Protein 3PIL (pdb70)

CATH classification: 3.30.1060.10

InterPro domains:
  IPR002569 Peptide methionine sulphoxide reductase MsrA domain [MF_01401] (16-181)
  IPR002569 Peptide methionine sulphoxide reductase MsrA domain [PF01625] (19-175)
  IPR002569 Peptide methionine sulphoxide reductase MsrA domain [TIGR00401] (17-174)
  IPR036509 Peptide methionine sulphoxide reductase MsrA superfamily [G3DSA:3.30.1060.10] (1-184)
  IPR036509 Peptide methionine sulphoxide reductase MsrA superfamily [SSF55068] (10-177)
  IPR050162 Methionine Sulfoxide Reductase A [PTHR42799] (13-176)

GO terms:
  GO:0008113 peptide-methionine (S)-S-oxide reductase activity (F, IDA)
  GO:0005737 cytoplasm (C, IDA)
  GO:0034599 cellular response to oxidative stress (P, IGI)
  GO:0008113 peptide-methionine (S)-S-oxide reductase activity (F, IMP)
  GO:0034599 cellular response to oxidative stress (P, IMP)
  GO:0005634 nucleus (C, HDA)
  GO:0005737 cytoplasm (C, HDA)

Solvent-accessible surface area: 16518 Å² total; per-residue (Å²): 136,76,30,65,75,9,170,90,17,143,65,73,98,90,145,14,78,8,0,0,0,0,0,0,10,2,18,3,0,3,45,12,0,43,128,91,18,71,128,80,14,52,24,0,41,0,0,0,0,10,15,59,87,103,67,39,66,45,133,87,42,2,30,19,43,99,2,0,41,38,76,1,62,1,0,3,0,0,0,0,0,2,31,53,194,79,1,67,10,82,70,0,0,42,13,0,1,80,0,0,37,0,22,49,87,64,19,0,38,79,23,162,19,38,3,10,29,3,0,0,0,2,51,50,91,73,3,42,142,63,0,40,111,0,47,122,84,31,42,97,153,48,60,109,137,13,32,1,61,37,36,72,16,119,5,2,12,32,8,47,116,30,0,8,64,18,17,76,111,38,106,167,18,87,71,6,93,28,17,115,49,40,215,82,76,72,8,171,91,17,136,61,64,102,96,100,7,81,9,0,0,0,0,0,0,4,2,14,4,0,5,73,9,0,52,131,86,20,52,120,77,14,34,16,0,37,0,0,0,0,9,12,60,92,105,66,41,67,43,134,92,42,1,38,5,36,68,1,17,50,34,65,1,59,1,0,3,0,0,0,0,0,3,26,52,200,78,1,66,10,133,69,0,0,43,15,0,1,82,0,0,34,0,30,50,78,60,14,0,37,93,10,162,18,42,11,11,31,5,0,0,0,2,50,44,108,78,11,45,159,69,0,52,110,6,44,124,81,26,41,94,144,49,48,110,142,14,41,1,64,36,44,67,14,147,6,4,23,32,6,48,104,12,0,13,62,12,22,107,97,34,108,184,20,69,71,4,91,27,19,112,54,41,214

Sequence (364 aa):
GSSLISKTIKYDPAKDKLITLACGCFWGTEHMYRKYLNDRIVDCKVGYANGEESKKDSPSSVSYKRVCGGDTDFAEVLQVSYNPKVITLRELTDFFFRIHDPTTSNSQGPDKGTQYRSGLFAHSDADLKELAKIKEEWQPKWGNKIATVIEPIKNFYDAEEYHQLYLDKNPQGYACPTHYLRESLISKTIKYDPAKDKLITLACGCFWGTEHMYRKYLNDRIVDCKVGYANGEESKKDSPSSVSYKRVCGGDTDFAEVLQVSYNPKVITLRELTDFFFRIHDPTTSNSQGPDKGTQYRSGLFAHSDADLKELAKIKEEWQPKWGNKIATVIEPIKNFYDAEEYHQLYLDKNPQGYACPTHYLRE

B-factor: mean 17.24, std 5.31, range [6.71, 59.74]

Nearest PDB structures (foldseek):
  3pil-assembly2_B  TM=1.006E+00  e=1.510E-42  Saccharomyces cerevisiae
  3bqf-assembly1_A  TM=9.609E-01  e=9.038E-18  Neisseria meningitidis Z2491
  3bqe-assembly1_A  TM=9.519E-01  e=8.475E-18  Neisseria meningitidis Z2491
  7e43-assembly1_B  TM=9.463E-01  e=1.612E-17  Helicobacter pylori 26695
  2j89-assembly1_A  TM=8.934E-01  e=8.155E-16  Populus trichocarpa

Organism: Saccharomyces cerevisiae (strain ATCC 204508 / S288c) (NCBI:txid559292)

Foldseek 3Di:
DAAQDEPPWDADPVFKDKKKWFFFQVLLVQCLCCVPPVVQFRTKFKWWFDWAQVQAPDNAHRAPVSVVVQHGLTATIMMTIGGCVRPNPLRVLVQSPFFFQQLDAQATAVRHGSNRHGEIADQDPVSLVVSVVSQVVCCVVNVNRGNYYGYHTGHIYGYDPCSTNVCVVPVPDDDHPRGDGHD/DQDEPPWDADPVFKDKKKWAAFQVLLVQCLCCVPPVVFFRTKFKWWFDWAPVQAPDNAARAPVSVVVQHGLTATIMMTIGGCVRPNPLRVLVQSVFFFQQLDAQATAVRHHSNRHGEIADQDVVVLVVSVVSVVVCCVVNPNRGPYYRYHTDDIHGYDPCSTNVCVVPVPDDDRPRGDGHD

Radius of gyration: 23.17 Å; Cα contacts (8 Å, |Δi|>4): 778; chains: 2; bounding box: 32×50×70 Å

Structure (mmCIF, N/CA/C/O backbone):
data_3PIL
#
_entry.id   3PIL
#
_cell.length_a   64.310
_cell.length_b   70.140
_cell.length_c   74.030
_cell.angle_alpha   90.00
_cell.angle_beta   90.00
_cell.angle_gamma   90.00
#
_symmetry.space_group_name_H-M   'P 21 21 21'
#
loop_
_entity.id
_entity.type
_entity.pdbx_description
1 polymer 'Peptide methionine sulfoxide reductase'
2 non-polymer 'ACETATE ION'
3 water water
#
loop_
_atom_site.group_PDB
_atom_site.id
_atom_site.type_symbol
_atom_site.label_atom_id
_atom_site.label_alt_id
_atom_site.label_comp_id
_atom_site.label_asym_id
_atom_site.label_entity_id
_atom_site.label_seq_id
_atom_site.pdbx_PDB_ins_code
_atom_site.Cartn_x
_atom_site.Cartn_y
_atom_site.Cartn_z
_atom_site.occupancy
_atom_site.B_iso_or_equiv
_atom_site.auth_seq_id
_atom_site.auth_comp_id
_atom_site.auth_asym_id
_atom_site.auth_atom_id
_atom_site.pdbx_PDB_model_num
ATOM 1 N N . GLY A 1 1 ? 6.934 -10.849 -8.255 1.00 21.77 1 GLY A N 1
ATOM 2 C CA . GLY A 1 1 ? 6.060 -10.315 -9.341 1.00 21.49 1 GLY A CA 1
ATOM 3 C C . GLY A 1 1 ? 6.073 -8.801 -9.425 1.00 21.09 1 GLY A C 1
ATOM 4 O O . GLY A 1 1 ? 6.884 -8.140 -8.774 1.00 21.12 1 GLY A O 1
ATOM 5 N N . SER A 1 2 ? 5.169 -8.251 -10.233 1.00 20.80 2 SER A N 1
ATOM 6 C CA . SER A 1 2 ? 5.075 -6.805 -10.417 1.00 20.49 2 SER A CA 1
ATOM 7 C C . SER A 1 2 ? 3.635 -6.334 -10.593 1.00 20.21 2 SER A C 1
ATOM 8 O O . SER A 1 2 ? 2.823 -7.006 -11.235 1.00 20.25 2 SER A O 1
ATOM 11 N N . SER A 1 3 ? 3.332 -5.176 -10.012 1.00 19.95 3 SER A N 1
ATOM 12 C CA . SER A 1 3 ? 2.044 -4.523 -10.205 1.00 19.72 3 SER A CA 1
ATOM 13 C C . SER A 1 3 ? 2.169 -3.495 -11.324 1.00 19.35 3 SER A C 1
ATOM 14 O O . SER A 1 3 ? 2.823 -2.464 -11.160 1.00 19.18 3 SER A O 1
ATOM 17 N N . LEU A 1 4 ? 1.548 -3.790 -12.463 1.00 19.21 4 LEU A N 1
ATOM 18 C CA . LEU A 1 4 ? 1.625 -2.925 -13.641 1.00 18.90 4 LEU A CA 1
ATOM 19 C C . LEU A 1 4 ? 0.332 -2.149 -13.878 1.00 18.70 4 LEU A C 1
ATOM 20 O O . LEU A 1 4 ? 0.352 -1.058 -14.452 1.00 18.47 4 LEU A O 1
ATOM 25 N N . ILE A 1 5 ? -0.785 -2.721 -13.436 1.00 18.72 5 ILE A N 1
ATOM 26 C CA . ILE A 1 5 ? -2.111 -2.149 -13.670 1.00 18.60 5 ILE A CA 1
ATOM 27 C C . ILE A 1 5 ? -2.735 -1.652 -12.365 1.00 18.58 5 ILE A C 1
ATOM 28 O O . ILE A 1 5 ? -2.578 -2.278 -11.313 1.00 18.76 5 ILE A O 1
ATOM 33 N N . SER A 1 6 ? -3.432 -0.520 -12.448 1.00 18.38 6 SER A N 1
ATOM 34 C CA . SER A 1 6 ? -4.192 0.037 -11.329 1.00 18.37 6 SER A CA 1
ATOM 35 C C . SER A 1 6 ? -5.214 -0.963 -10.789 1.00 18.58 6 SER A C 1
ATOM 36 O O . SER A 1 6 ? -5.868 -1.673 -11.557 1.00 18.61 6 SER A O 1
ATOM 39 N N . LYS A 1 7 ? -5.343 -1.009 -9.465 1.00 18.68 7 LYS A N 1
ATOM 40 C CA . LYS A 1 7 ? -6.262 -1.934 -8.798 1.00 18.92 7 LYS A CA 1
ATOM 41 C C . LYS A 1 7 ? -7.721 -1.482 -8.900 1.00 18.77 7 LYS A C 1
ATOM 42 O O . LYS A 1 7 ? -8.638 -2.287 -8.720 1.00 18.95 7 LYS A O 1
ATOM 48 N N . THR A 1 8 ? -7.925 -0.199 -9.195 1.00 18.39 8 THR A N 1
ATOM 49 C CA . THR A 1 8 ? -9.262 0.403 -9.186 1.00 18.23 8 THR A CA 1
ATOM 50 C C . THR A 1 8 ? -9.764 0.841 -10.566 1.00 17.99 8 THR A C 1
ATOM 51 O O . THR A 1 8 ? -10.958 1.098 -10.738 1.00 18.01 8 THR A O 1
ATOM 55 N N . ILE A 1 9 ? -8.857 0.921 -11.539 1.00 17.74 9 ILE A N 1
ATOM 56 C CA . ILE A 1 9 ? -9.203 1.377 -12.890 1.00 17.56 9 ILE A CA 1
ATOM 57 C C . ILE A 1 9 ? -10.165 0.418 -13.601 1.00 17.62 9 ILE A C 1
ATOM 58 O O . ILE A 1 9 ? -10.074 -0.802 -13.440 1.00 17.75 9 ILE A O 1
ATOM 63 N N . LYS A 1 10 ? -11.096 0.985 -14.365 1.00 17.53 10 LYS A N 1
ATOM 64 C CA . LYS A 1 10 ? -11.976 0.200 -15.222 1.00 17.65 10 LYS A CA 1
ATOM 65 C C . LYS A 1 10 ? -11.199 -0.192 -16.475 1.00 17.48 10 LYS A C 1
ATOM 66 O O . LYS A 1 10 ? -10.850 0.661 -17.293 1.00 17.30 10 LYS A O 1
ATOM 72 N N . TYR A 1 11 ? -10.923 -1.486 -16.608 1.00 17.53 11 TYR A N 1
ATOM 73 C CA . TYR A 1 11 ? -10.093 -1.997 -17.696 1.00 17.48 11 TYR A CA 1
ATOM 74 C C . TYR A 1 11 ? -10.511 -3.407 -18.107 1.00 17.70 11 TYR A C 1
ATOM 75 O O . TYR A 1 11 ? -10.435 -4.348 -17.314 1.00 17.86 11 TYR A O 1
ATOM 84 N N . ASP A 1 12 ? -10.965 -3.531 -19.352 1.00 17.79 12 ASP A N 1
ATOM 85 C CA . ASP A 1 12 ? -11.329 -4.816 -19.941 1.00 18.06 12 ASP A CA 1
ATOM 86 C C . ASP A 1 12 ? -10.314 -5.164 -21.032 1.00 18.03 12 ASP A C 1
ATOM 87 O O . ASP A 1 12 ? -10.338 -4.570 -22.110 1.00 17.95 12 ASP A O 1
ATOM 92 N N . PRO A 1 13 ? -9.425 -6.139 -20.753 1.00 18.14 13 PRO A N 1
ATOM 93 C CA . PRO A 1 13 ? -8.329 -6.523 -21.654 1.00 18.14 13 PRO A CA 1
ATOM 94 C C . PRO A 1 13 ? -8.794 -7.043 -23.017 1.00 18.30 13 PRO A C 1
ATOM 95 O O . PRO A 1 13 ? -7.992 -7.122 -23.951 1.00 18.30 13 PRO A O 1
ATOM 99 N N . ALA A 1 14 ? -10.075 -7.394 -23.119 1.00 18.41 14 ALA A N 1
ATOM 100 C CA . ALA A 1 14 ? -10.657 -7.876 -24.369 1.00 18.61 14 ALA A CA 1
ATOM 101 C C . ALA A 1 14 ? -10.859 -6.762 -25.395 1.00 18.47 14 ALA A C 1
ATOM 102 O O . ALA A 1 14 ? -10.860 -7.019 -26.600 1.00 18.67 14 ALA A O 1
ATOM 104 N N . LYS A 1 15 ? -11.029 -5.530 -24.915 1.00 18.23 15 LYS A N 1
ATOM 105 C CA . LYS A 1 15 ? -11.309 -4.390 -25.792 1.00 18.12 15 LYS A CA 1
ATOM 106 C C . LYS A 1 15 ? -10.453 -3.154 -25.514 1.00 17.63 15 LYS A C 1
ATOM 107 O O . LYS A 1 15 ? -10.244 -2.333 -26.408 1.00 17.55 15 LYS A O 1
ATOM 113 N N . ASP A 1 16 ? -9.961 -3.027 -24.284 1.00 17.23 16 ASP A N 1
ATOM 114 C CA . ASP A 1 16 ? -9.226 -1.833 -23.864 1.00 16.76 16 ASP A CA 1
ATOM 115 C C . ASP A 1 16 ? -7.709 -2.005 -23.911 1.00 16.56 16 ASP A C 1
ATOM 116 O O . ASP A 1 16 ? -7.197 -3.125 -23.914 1.00 16.71 16 ASP A O 1
ATOM 121 N N . LYS A 1 17 ? -7.006 -0.875 -23.953 1.00 16.21 17 LYS A N 1
ATOM 122 C CA . LYS A 1 17 ? -5.549 -0.837 -23.843 1.00 15.96 17 LYS A CA 1
ATOM 123 C C . LYS A 1 17 ? -5.130 0.194 -22.797 1.00 15.62 17 LYS A C 1
ATOM 124 O O . LYS A 1 17 ? -5.928 1.050 -22.405 1.00 15.52 17 LYS A O 1
ATOM 130 N N . LEU A 1 18 ? -3.881 0.107 -22.349 1.00 15.40 18 LEU A N 1
ATOM 131 C CA . LEU A 1 18 ? -3.371 0.995 -21.308 1.00 15.06 18 LEU A CA 1
ATOM 132 C C . LEU A 1 18 ? -2.173 1.826 -21.754 1.00 14.85 18 LEU A C 1
ATOM 133 O O . LEU A 1 18 ? -1.361 1.389 -22.572 1.00 14.87 18 LEU A O 1
ATOM 138 N N . ILE A 1 19 ? -2.087 3.034 -21.202 1.00 14.56 19 ILE A N 1
ATOM 139 C CA . ILE A 1 19 ? -0.930 3.909 -21.371 1.00 14.30 19 ILE A CA 1
ATOM 140 C C . ILE A 1 19 ? -0.703 4.710 -20.084 1.00 14.12 19 ILE A C 1
ATOM 141 O O . ILE A 1 19 ? -1.643 5.276 -19.519 1.00 14.08 19 ILE A O 1
ATOM 146 N N . THR A 1 20 ? 0.543 4.727 -19.618 1.00 14.00 20 THR A N 1
ATOM 147 C CA . THR A 1 20 ? 0.907 5.437 -18.395 1.00 13.86 20 THR A CA 1
ATOM 148 C C . THR A 1 20 ? 1.710 6.690 -18.741 1.00 13.72 20 THR A C 1
ATOM 149 O O . THR A 1 20 ? 2.763 6.609 -19.378 1.00 13.70 20 THR A O 1
ATOM 153 N N . LEU A 1 21 ? 1.194 7.841 -18.316 1.00 13.59 21 LEU A N 1
ATOM 154 C CA . LEU A 1 21 ? 1.704 9.144 -18.744 1.00 13.53 21 LEU A CA 1
ATOM 155 C C . LEU A 1 21 ? 2.223 9.965 -17.570 1.00 13.46 21 LEU A C 1
ATOM 156 O O . LEU A 1 21 ? 1.541 10.105 -16.555 1.00 13.45 21 LEU A O 1
ATOM 161 N N . ALA A 1 22 ? 3.425 10.513 -17.723 1.00 13.40 22 ALA A N 1
ATOM 162 C CA . ALA A 1 22 ? 4.021 11.384 -16.713 1.00 13.35 22 ALA A CA 1
ATOM 163 C C . ALA A 1 22 ? 4.205 12.793 -17.274 1.00 13.32 22 ALA A C 1
ATOM 164 O O . ALA A 1 22 ? 4.913 12.984 -18.265 1.00 13.36 22 ALA A O 1
ATOM 166 N N . CYS A 1 23 ? 3.555 13.769 -16.640 1.00 13.29 23 CYS A N 1
ATOM 167 C CA . CYS A 1 23 ? 3.538 15.154 -17.125 1.00 13.27 23 CYS A CA 1
ATOM 168 C C . CYS A 1 23 ? 3.895 16.167 -16.040 1.00 13.36 23 CYS A C 1
ATOM 169 O O . CYS A 1 23 ? 3.728 17.372 -16.235 1.00 13.40 23 CYS A O 1
ATOM 172 N N . GLY A 1 24 ? 4.381 15.677 -14.904 1.00 13.40 24 GLY A N 1
ATOM 173 C CA . GLY A 1 24 ? 4.599 16.518 -13.730 1.00 13.47 24 GLY A CA 1
ATOM 174 C C . GLY A 1 24 ? 3.560 16.215 -12.668 1.00 13.48 24 GLY A C 1
ATOM 175 O O . GLY A 1 24 ? 3.222 15.051 -12.440 1.00 13.47 24 GLY A O 1
ATOM 176 N N . CYS A 1 25 ? 3.055 17.264 -12.022 1.00 13.57 25 CYS A N 1
ATOM 177 C CA . CYS A 1 25 ? 2.005 17.134 -11.012 1.00 13.66 25 CYS A CA 1
ATOM 178 C C . CYS A 1 25 ? 0.793 16.417 -11.606 1.00 13.54 25 CYS A C 1
ATOM 179 O O . CYS A 1 25 ? 0.152 16.934 -12.526 1.00 13.46 25 CYS A O 1
ATOM 182 N N . PHE A 1 26 ? 0.491 15.227 -11.086 1.00 13.48 26 PHE A N 1
ATOM 183 C CA . PHE A 1 26 ? -0.573 14.391 -11.660 1.00 13.39 26 PHE A CA 1
ATOM 184 C C . PHE A 1 26 ? -1.997 14.948 -11.513 1.00 13.36 26 PHE A C 1
ATOM 185 O O . PHE A 1 26 ? -2.921 14.451 -12.162 1.00 13.33 26 PHE A O 1
ATOM 193 N N . TRP A 1 27 ? -2.167 15.970 -10.673 1.00 13.39 27 TRP A N 1
ATOM 194 C CA . TRP A 1 27 ? -3.440 16.689 -10.588 1.00 13.39 27 TRP A CA 1
ATOM 195 C C . TRP A 1 27 ? -3.736 17.364 -11.920 1.00 13.26 27 TRP A C 1
ATOM 196 O O . TRP A 1 27 ? -4.867 17.325 -12.404 1.00 13.28 27 TRP A O 1
ATOM 207 N N . GLY A 1 28 ? -2.706 17.981 -12.499 1.00 13.07 28 GLY A N 1
ATOM 208 C CA . GLY A 1 28 ? -2.808 18.630 -13.801 1.00 12.97 28 GLY A CA 1
ATOM 209 C C . GLY A 1 28 ? -2.983 17.632 -14.928 1.00 12.78 28 GLY A C 1
ATOM 210 O O . GLY A 1 28 ? -3.755 17.872 -15.857 1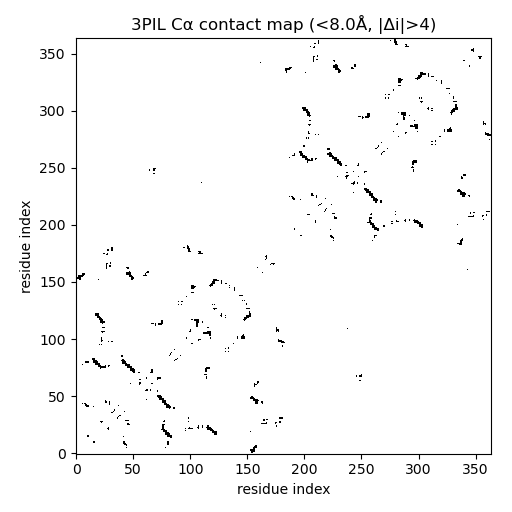.00 12.82 28 GLY A O 1
ATOM 211 N N . THR A 1 29 ? -2.269 16.511 -14.838 1.00 12.66 29 THR A N 1
ATOM 212 C CA . THR A 1 29 ? -2.340 15.451 -15.844 1.00 12.57 29 THR A CA 1
ATOM 213 C C . THR A 1 29 ? -3.758 14.888 -15.962 1.00 12.61 29 THR A C 1
ATOM 214 O O . THR A 1 29 ? -4.291 14.778 -17.068 1.00 12.65 29 THR A O 1
ATOM 218 N N . GLU A 1 30 ? -4.364 14.544 -14.826 1.00 12.67 30 GLU A N 1
ATOM 219 C CA . GLU A 1 30 ? -5.735 14.035 -14.815 1.00 12.75 30 GLU A CA 1
ATOM 220 C C . GLU A 1 30 ? -6.741 15.098 -15.259 1.00 12.90 30 GLU A C 1
ATOM 221 O O . GLU A 1 30 ? -7.623 14.816 -16.074 1.00 12.92 30 GLU A O 1
ATOM 227 N N . HIS A 1 31 ? -6.596 16.313 -14.729 1.00 13.05 31 HIS A N 1
ATOM 228 C CA . HIS A 1 31 ? -7.518 17.407 -15.039 1.00 13.27 31 HIS A CA 1
ATOM 229 C C . HIS A 1 31 ? -7.567 17.731 -16.533 1.00 13.31 31 HIS A C 1
ATOM 230 O O . HIS A 1 31 ? -8.645 17.956 -17.080 1.00 13.43 31 HIS A O 1
ATOM 237 N N . MET A 1 32 ? -6.401 17.744 -17.180 1.00 13.25 32 MET A N 1
ATOM 238 C CA . MET A 1 32 ? -6.307 18.006 -18.617 1.00 13.35 32 MET A CA 1
ATOM 239 C C . MET A 1 32 ? -6.976 16.907 -19.442 1.00 13.38 32 MET A C 1
ATOM 240 O O . MET A 1 32 ? -7.758 17.197 -20.350 1.00 13.54 32 MET A O 1
ATOM 245 N N . TYR A 1 33 ? -6.666 15.652 -19.118 1.00 13.26 33 TYR A N 1
ATOM 246 C CA . TYR A 1 33 ? -7.233 14.506 -19.827 1.00 13.36 33 TYR A CA 1
ATOM 247 C C . TYR A 1 33 ? -8.738 14.353 -19.611 1.00 13.63 33 TYR A C 1
ATOM 248 O O . TYR A 1 33 ? -9.452 13.926 -20.515 1.00 13.76 33 TYR A O 1
ATOM 257 N N . ARG A 1 34 ? -9.216 14.707 -18.422 1.00 13.83 34 ARG A N 1
ATOM 258 C CA . ARG A 1 34 ? -10.649 14.638 -18.138 1.00 14.21 34 ARG A CA 1
ATOM 259 C C . ARG A 1 34 ? -11.422 15.829 -18.707 1.00 14.40 34 ARG A C 1
ATOM 260 O O . ARG A 1 34 ? -12.555 15.673 -19.159 1.00 14.61 34 ARG A O 1
ATOM 268 N N . LYS A 1 35 ? -10.805 17.010 -18.694 1.00 14.48 35 LYS A N 1
ATOM 269 C CA . 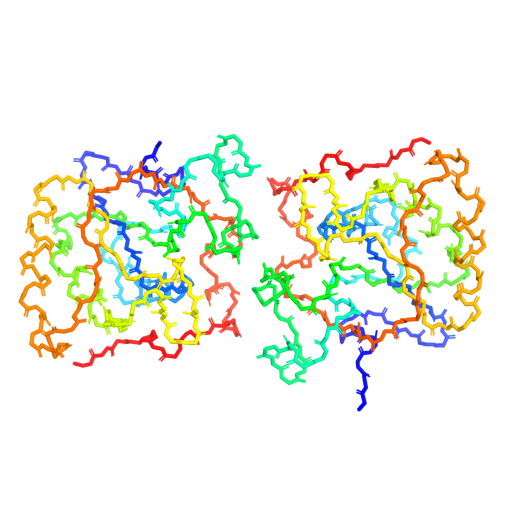LYS A 1 35 ? -11.433 18.222 -19.227 1.00 14.76 35 LYS A CA 1
ATOM 270 C C . LYS A 1 35 ? -11.696 18.119 -20.731 1.00 14.88 35 LYS A C 1
ATOM 271 O O . LYS A 1 35 ? -12.725 18.590 -21.220 1.00 15.08 35 LYS A O 1
ATOM 277 N N . TYR A 1 36 ? -10.771 17.490 -21.452 1.00 14.73 36 TYR A N 1
ATOM 278 C CA . TYR A 1 36 ? -10.832 17.447 -22.910 1.00 14.93 36 TYR A CA 1
ATOM 279 C C . TYR A 1 36 ? -11.158 16.076 -23.509 1.00 14.91 36 TYR A C 1
ATOM 280 O O . TYR A 1 36 ? -11.683 16.002 -24.623 1.00 15.06 36 TYR A O 1
ATOM 289 N N . LEU A 1 37 ? -10.860 15.001 -22.780 1.00 14.77 37 LEU A N 1
ATOM 290 C CA . LEU A 1 37 ? -10.958 13.647 -23.347 1.00 14.80 37 LEU A CA 1
ATOM 291 C C . LEU A 1 37 ? -11.686 12.603 -22.487 1.00 14.83 37 LEU A C 1
ATOM 292 O O . LEU A 1 37 ? -11.635 11.411 -22.798 1.00 14.78 37 LEU A O 1
ATOM 297 N N . ASN A 1 38 ? -12.368 13.038 -21.427 1.00 15.02 38 ASN A N 1
ATOM 298 C CA . ASN A 1 38 ? -13.097 12.109 -20.549 1.00 15.15 38 ASN A CA 1
ATOM 299 C C . ASN A 1 38 ? -14.164 11.298 -21.287 1.00 15.32 38 ASN A C 1
ATOM 300 O O . ASN A 1 38 ? -14.402 10.133 -20.965 1.00 15.35 38 ASN A O 1
ATOM 305 N N . ASP A 1 39 ? -14.789 11.926 -22.279 1.00 15.51 39 ASP A N 1
ATOM 306 C CA . ASP A 1 39 ? -15.823 11.290 -23.095 1.00 15.78 39 ASP A CA 1
ATOM 307 C C . ASP A 1 39 ? -15.266 10.279 -24.104 1.00 15.72 39 ASP A C 1
ATOM 308 O O . ASP A 1 39 ? -16.021 9.496 -24.684 1.00 15.88 39 ASP A O 1
ATOM 313 N N . ARG A 1 40 ? -13.949 10.300 -24.306 1.00 15.56 40 ARG A N 1
ATOM 314 C CA . ARG A 1 40 ? -13.302 9.434 -25.295 1.00 15.53 40 ARG A CA 1
ATOM 315 C C . ARG A 1 40 ? -12.432 8.332 -24.682 1.00 15.32 40 ARG A C 1
ATOM 316 O O . ARG A 1 40 ? -11.935 7.457 -25.396 1.00 15.35 40 ARG A O 1
ATOM 324 N N . ILE A 1 41 ? -12.254 8.374 -23.364 1.00 15.12 41 ILE A N 1
ATOM 325 C CA . ILE A 1 41 ? -11.506 7.333 -22.655 1.00 14.92 41 ILE A CA 1
ATOM 326 C C . ILE A 1 41 ? -12.426 6.492 -21.768 1.00 14.88 41 ILE A C 1
ATOM 327 O O . ILE A 1 41 ? -13.509 6.939 -21.385 1.00 15.03 41 ILE A O 1
ATOM 332 N N . VAL A 1 42 ? -11.989 5.274 -21.454 1.00 14.73 42 VAL A N 1
ATOM 333 C CA . VAL A 1 42 ? -12.754 4.369 -20.597 1.00 14.69 42 VAL A CA 1
ATOM 334 C C . VAL A 1 42 ? -12.663 4.820 -19.136 1.00 14.58 42 VAL A C 1
ATOM 335 O O . VAL A 1 42 ? -13.687 5.016 -18.475 1.00 14.61 42 VAL A O 1
ATOM 339 N N . ASP A 1 43 ? -11.433 4.992 -18.653 1.00 14.35 43 ASP A N 1
ATOM 340 C CA . ASP A 1 43 ? -11.168 5.407 -17.277 1.00 14.32 43 ASP A CA 1
ATOM 341 C C . ASP A 1 43 ? -9.713 5.848 -17.122 1.00 14.13 43 ASP A C 1
ATOM 342 O O . ASP A 1 43 ? -8.865 5.527 -17.959 1.00 14.04 43 ASP A O 1
ATOM 347 N N . CYS A 1 44 ? -9.435 6.592 -16.053 1.00 14.02 44 CYS A N 1
ATOM 348 C CA . CYS A 1 44 ? -8.071 6.979 -15.702 1.00 13.84 44 CYS A CA 1
ATOM 349 C C . CYS A 1 44 ? -7.903 7.126 -14.191 1.00 13.91 44 CYS A C 1
ATOM 350 O O . CYS A 1 44 ? -8.836 7.522 -13.487 1.00 14.01 44 CYS A O 1
ATOM 353 N N . LYS A 1 45 ? -6.711 6.789 -13.705 1.00 13.90 45 LYS A N 1
ATOM 354 C CA . LYS A 1 45 ? -6.371 6.901 -12.287 1.00 14.03 45 LYS A CA 1
ATOM 355 C C . LYS A 1 45 ? -4.955 7.445 -12.128 1.00 14.00 45 LYS A C 1
ATOM 356 O O . LYS A 1 45 ? -4.053 7.061 -12.877 1.00 13.90 45 LYS A O 1
ATOM 362 N N . VAL A 1 46 ? -4.764 8.336 -11.158 1.00 14.09 46 VAL A N 1
ATOM 363 C CA . VAL A 1 46 ? -3.427 8.848 -10.845 1.00 14.17 46 VAL A CA 1
ATOM 364 C C . VAL A 1 46 ? -2.676 7.891 -9.920 1.00 14.34 46 VAL A C 1
ATOM 365 O O . VAL A 1 46 ? -3.288 7.195 -9.106 1.00 14.46 46 VAL A O 1
ATOM 369 N N . GLY A 1 47 ? -1.353 7.853 -10.059 1.00 14.43 47 GLY A N 1
ATOM 370 C CA . GLY A 1 47 ? -0.522 6.963 -9.254 1.00 14.68 47 GLY A CA 1
ATOM 371 C C . GLY A 1 47 ? 0.966 7.237 -9.343 1.00 14.78 47 GLY A C 1
ATOM 372 O O . GLY A 1 47 ? 1.386 8.318 -9.762 1.00 14.62 47 GLY A O 1
ATOM 373 N N . TYR A 1 48 ? 1.759 6.246 -8.942 1.00 15.05 48 TYR A N 1
ATOM 374 C CA . TYR A 1 48 ? 3.217 6.353 -8.935 1.00 15.28 48 TYR A CA 1
ATOM 375 C C . TYR A 1 48 ? 3.822 5.199 -9.724 1.00 15.56 48 TYR A C 1
ATOM 376 O O . TYR A 1 48 ? 3.557 4.032 -9.426 1.00 15.67 48 TYR A O 1
ATOM 385 N N . ALA A 1 49 ? 4.628 5.529 -10.731 1.00 15.84 49 ALA A N 1
ATOM 386 C CA . ALA A 1 49 ? 5.145 4.526 -11.661 1.00 16.23 49 ALA A CA 1
ATOM 387 C C . ALA A 1 49 ? 6.657 4.575 -11.873 1.00 16.62 49 ALA A C 1
ATOM 388 O O . ALA A 1 49 ? 7.283 5.629 -11.738 1.00 16.57 49 ALA A O 1
ATOM 390 N N . ASN A 1 50 ? 7.219 3.413 -12.210 1.00 17.18 50 ASN A N 1
ATOM 391 C CA . ASN A 1 50 ? 8.639 3.249 -12.543 1.00 17.76 50 ASN A CA 1
ATOM 392 C C . ASN A 1 50 ? 9.615 3.825 -11.514 1.00 18.25 50 ASN A C 1
ATOM 393 O O . ASN A 1 50 ? 10.459 4.666 -11.834 1.00 18.26 50 ASN A O 1
ATOM 398 N N . GLY A 1 51 ? 9.482 3.356 -10.276 1.00 18.91 51 GLY A N 1
ATOM 399 C CA . GLY A 1 51 ? 10.384 3.726 -9.191 1.00 19.75 51 GLY A CA 1
ATOM 400 C C . GLY A 1 51 ? 11.077 2.520 -8.587 1.00 20.55 51 GLY A C 1
ATOM 401 O O . GLY A 1 51 ? 10.962 1.404 -9.099 1.00 20.67 51 GLY A O 1
ATOM 402 N N . GLU A 1 52 ? 11.796 2.749 -7.491 1.00 21.24 52 GLU A N 1
ATOM 403 C CA . GLU A 1 52 ? 12.542 1.692 -6.813 1.00 22.09 52 GLU A CA 1
ATOM 404 C C . GLU A 1 52 ? 11.627 0.881 -5.898 1.00 22.43 52 GLU A C 1
ATOM 405 O O . GLU A 1 52 ? 10.994 1.431 -4.994 1.00 22.44 52 GLU A O 1
ATOM 411 N N . GLU A 1 53 ? 11.565 -0.427 -6.146 1.00 22.92 53 GLU A N 1
ATOM 412 C CA . GLU A 1 53 ? 10.747 -1.348 -5.350 1.00 23.37 53 GLU A CA 1
ATOM 413 C C . GLU A 1 53 ? 11.190 -1.416 -3.890 1.00 23.84 53 GLU A C 1
ATOM 414 O O . GLU A 1 53 ? 10.358 -1.544 -2.989 1.00 23.88 53 GLU A O 1
ATOM 420 N N . SER A 1 54 ? 12.501 -1.322 -3.670 1.00 24.29 54 SER A N 1
ATOM 421 C CA . SER A 1 54 ? 13.089 -1.393 -2.333 1.00 24.87 54 SER A CA 1
ATOM 422 C C . SER A 1 54 ? 12.732 -0.195 -1.450 1.00 24.94 54 SER A C 1
ATOM 423 O O . SER A 1 54 ? 12.855 -0.266 -0.225 1.00 25.24 54 SER A O 1
ATOM 426 N N . LYS A 1 55 ? 12.289 0.896 -2.073 1.00 24.77 55 LYS A N 1
ATOM 427 C CA . LYS A 1 55 ? 11.964 2.126 -1.348 1.00 24.84 55 LYS A CA 1
ATOM 428 C C . LYS A 1 55 ? 10.462 2.342 -1.132 1.00 24.71 55 LYS A C 1
ATOM 429 O O . LYS A 1 55 ? 10.021 3.454 -0.830 1.00 24.60 55 LYS A O 1
ATOM 435 N N . LYS A 1 56 ? 9.686 1.271 -1.281 1.00 24.80 56 LYS A N 1
ATOM 436 C CA . LYS A 1 56 ? 8.266 1.282 -0.935 1.00 24.74 56 LYS A CA 1
ATOM 437 C C . LYS A 1 56 ? 8.108 1.232 0.583 1.00 25.03 56 LYS A C 1
ATOM 438 O O . LYS A 1 56 ? 8.842 0.511 1.263 1.00 25.38 56 LYS A O 1
ATOM 444 N N . ASP A 1 57 ? 7.156 1.999 1.109 1.00 24.92 57 ASP A N 1
ATOM 445 C CA . ASP A 1 57 ? 6.903 2.033 2.553 1.00 25.21 57 ASP A CA 1
ATOM 446 C C . ASP A 1 57 ? 5.787 1.077 2.987 1.00 25.36 57 ASP A C 1
ATOM 447 O O . ASP A 1 57 ? 5.432 1.011 4.167 1.00 25.66 57 ASP A O 1
ATOM 452 N N . SER A 1 58 ? 5.246 0.340 2.019 1.00 25.21 58 SER A N 1
ATOM 453 C CA . SER A 1 58 ? 4.301 -0.746 2.274 1.00 25.38 58 SER A CA 1
ATOM 454 C C . SER A 1 58 ? 4.520 -1.854 1.237 1.00 25.26 58 SER A C 1
ATOM 455 O O . SER A 1 58 ? 4.952 -1.569 0.117 1.00 25.04 58 SER A O 1
ATOM 458 N N . PRO A 1 59 ? 4.236 -3.122 1.606 1.00 25.46 59 PRO A N 1
ATOM 459 C CA . PRO A 1 59 ? 4.522 -4.261 0.722 1.00 25.39 59 PRO A CA 1
ATOM 460 C C . PRO A 1 59 ? 3.824 -4.227 -0.642 1.00 24.90 59 PRO A C 1
ATOM 461 O O . PRO A 1 59 ? 4.354 -4.781 -1.608 1.00 24.88 59 PRO A O 1
ATOM 465 N N . SER A 1 60 ? 2.660 -3.583 -0.721 1.00 24.51 60 SER A N 1
ATOM 466 C CA . SER A 1 60 ? 1.856 -3.592 -1.946 1.00 24.05 60 SER A CA 1
ATOM 467 C C . SER A 1 60 ? 1.522 -2.203 -2.505 1.00 23.49 60 SER A C 1
ATOM 468 O O . SER A 1 60 ? 0.714 -2.084 -3.432 1.00 23.32 60 SER A O 1
ATOM 471 N N . SER A 1 61 ? 2.145 -1.163 -1.953 1.00 23.16 61 SER A N 1
ATOM 472 C CA . SER A 1 61 ? 1.896 0.214 -2.390 1.00 22.53 61 SER A CA 1
ATOM 473 C C . SER A 1 61 ? 3.031 1.169 -2.014 1.00 22.26 61 SER A C 1
ATOM 474 O O . SER A 1 61 ? 3.951 0.803 -1.281 1.00 22.51 61 SER A O 1
ATOM 477 N N . VAL A 1 62 ? 2.956 2.391 -2.538 1.00 21.68 62 VAL A N 1
ATOM 478 C CA . VAL A 1 62 ? 3.849 3.481 -2.145 1.00 21.36 62 VAL A CA 1
ATOM 479 C C . VAL A 1 62 ? 3.024 4.753 -1.906 1.00 21.03 62 VAL A C 1
ATOM 480 O O . VAL A 1 62 ? 2.103 5.059 -2.669 1.00 20.79 62 VAL A O 1
ATOM 484 N N . SER A 1 63 ? 3.345 5.473 -0.834 1.00 20.87 63 SER A N 1
ATOM 485 C CA . SER A 1 63 ? 2.566 6.641 -0.422 1.00 20.58 63 SER A CA 1
ATOM 486 C C . SER A 1 63 ? 3.089 7.951 -1.012 1.00 20.27 63 SER A C 1
ATOM 487 O O . SER A 1 63 ? 4.245 8.034 -1.436 1.00 20.11 63 SER A O 1
ATOM 490 N N . TYR A 1 64 ? 2.224 8.965 -1.029 1.00 20.00 64 TYR A N 1
ATOM 491 C CA . TYR A 1 64 ? 2.583 10.315 -1.469 1.00 19.76 64 TYR A CA 1
ATOM 492 C C . TYR A 1 64 ? 3.699 10.898 -0.610 1.00 19.85 64 TYR A C 1
ATOM 493 O O . TYR A 1 64 ? 4.612 11.546 -1.121 1.00 19.79 64 TYR A O 1
ATOM 502 N N . LYS A 1 65 ? 3.607 10.655 0.696 1.00 19.97 65 LYS A N 1
ATOM 503 C CA . LYS A 1 65 ? 4.615 11.068 1.665 1.00 20.11 65 LYS A CA 1
ATOM 504 C C . LYS A 1 65 ? 5.995 10.502 1.320 1.00 20.04 65 LYS A C 1
ATOM 505 O O . LYS A 1 65 ? 6.984 11.236 1.299 1.00 20.07 65 LYS A O 1
ATOM 511 N N . ARG A 1 66 ? 6.041 9.200 1.039 1.00 19.95 66 ARG A N 1
ATOM 512 C CA . ARG A 1 66 ? 7.282 8.505 0.695 1.00 19.97 66 ARG A CA 1
ATOM 513 C C . ARG A 1 66 ? 7.890 9.008 -0.620 1.00 19.58 66 ARG A C 1
ATOM 514 O O . ARG A 1 66 ? 9.103 9.215 -0.705 1.00 19.60 66 ARG A O 1
ATOM 522 N N . VAL A 1 67 ? 7.042 9.210 -1.629 1.00 19.14 67 VAL A N 1
ATOM 523 C CA . VAL A 1 67 ? 7.475 9.715 -2.937 1.00 18.78 67 VAL A CA 1
ATOM 524 C C . VAL A 1 67 ? 8.031 11.141 -2.829 1.00 18.77 67 VAL A C 1
ATOM 525 O O . VAL A 1 67 ? 9.049 11.462 -3.448 1.00 18.73 67 VAL A O 1
ATOM 529 N N . CYS A 1 68 ? 7.376 11.976 -2.023 1.00 18.77 68 CYS A N 1
ATOM 530 C CA . CYS A 1 68 ? 7.804 13.365 -1.817 1.00 18.81 68 CYS A CA 1
ATOM 531 C C . CYS A 1 68 ? 9.176 13.499 -1.143 1.00 19.15 68 CYS A C 1
ATOM 532 O O . CYS A 1 68 ? 9.735 14.597 -1.076 1.00 19.17 68 CYS A O 1
ATOM 535 N N . GLY A 1 69 ? 9.707 12.378 -0.654 1.00 19.42 69 GLY A N 1
ATOM 536 C CA . GLY A 1 69 ? 11.077 12.310 -0.142 1.00 19.82 69 GLY A CA 1
ATOM 537 C C . GLY A 1 69 ? 12.106 12.608 -1.220 1.00 19.84 69 GLY A C 1
ATOM 538 O O . GLY A 1 69 ? 13.180 13.139 -0.930 1.00 20.12 69 GLY A O 1
ATOM 539 N N . GLY A 1 70 ? 11.774 12.258 -2.462 1.00 19.64 70 GLY A N 1
ATOM 540 C CA . GLY A 1 70 ? 12.583 12.611 -3.630 1.00 19.65 70 GLY A CA 1
ATOM 541 C C . GLY A 1 70 ? 13.663 11.616 -4.017 1.00 19.79 70 GLY A C 1
ATOM 542 O O . GLY A 1 70 ? 14.457 11.883 -4.923 1.00 19.83 70 GLY A O 1
ATOM 543 N N . ASP A 1 71 ? 13.689 10.467 -3.345 1.00 19.93 71 ASP A N 1
ATOM 544 C CA . ASP A 1 71 ? 14.744 9.472 -3.550 1.00 20.06 71 ASP A CA 1
ATOM 545 C C . ASP A 1 71 ? 14.238 8.125 -4.077 1.00 19.82 71 ASP A C 1
ATOM 546 O O . ASP A 1 71 ? 15.037 7.237 -4.386 1.00 20.01 71 ASP A O 1
ATOM 551 N N . THR A 1 72 ? 12.918 7.983 -4.192 1.00 19.34 72 THR A N 1
ATOM 552 C CA . THR A 1 72 ? 12.301 6.708 -4.576 1.00 19.08 72 THR A CA 1
ATOM 553 C C . THR A 1 72 ? 12.307 6.457 -6.086 1.00 18.72 72 THR A C 1
ATOM 554 O O . THR A 1 72 ? 12.096 5.325 -6.531 1.00 18.73 72 THR A O 1
ATOM 558 N N . ASP A 1 73 ? 12.544 7.518 -6.858 1.00 18.40 73 ASP A N 1
ATOM 559 C CA . ASP A 1 73 ? 12.526 7.487 -8.331 1.00 18.10 73 ASP A CA 1
ATOM 560 C C . ASP A 1 73 ? 11.140 7.288 -8.962 1.00 17.65 73 ASP A C 1
ATOM 561 O O . ASP A 1 73 ? 11.014 7.269 -10.190 1.00 17.44 73 ASP A O 1
ATOM 566 N N . PHE A 1 74 ? 10.111 7.138 -8.127 1.00 17.37 74 PHE A N 1
ATOM 567 C CA . PHE A 1 74 ? 8.731 7.012 -8.604 1.00 16.89 74 PHE A CA 1
ATOM 568 C C . PHE A 1 74 ? 8.264 8.299 -9.269 1.00 16.44 74 PHE A C 1
ATOM 569 O O . PHE A 1 74 ? 8.553 9.394 -8.787 1.00 16.48 74 PHE A O 1
ATOM 577 N N . ALA A 1 75 ? 7.546 8.154 -10.379 1.00 15.91 75 ALA A N 1
ATOM 578 C CA . ALA A 1 75 ? 7.026 9.296 -11.120 1.00 15.41 75 ALA A CA 1
ATOM 579 C C . ALA A 1 75 ? 5.530 9.461 -10.892 1.00 15.09 75 ALA A C 1
ATOM 580 O O . ALA A 1 75 ? 4.781 8.482 -10.907 1.00 15.07 75 ALA A O 1
ATOM 582 N N . GLU A 1 76 ? 5.104 10.703 -10.671 1.00 14.78 76 GLU A N 1
ATOM 583 C CA . GLU A 1 76 ? 3.685 11.029 -10.603 1.00 14.45 76 GLU A CA 1
ATOM 584 C C . GLU A 1 76 ? 3.086 10.863 -11.994 1.00 14.19 76 GLU A C 1
ATOM 585 O O . GLU A 1 76 ? 3.501 11.532 -12.945 1.00 14.11 76 GLU A O 1
ATOM 591 N N . VAL A 1 77 ? 2.127 9.950 -12.110 1.00 13.92 77 VAL A N 1
ATOM 592 C CA . VAL A 1 77 ? 1.604 9.546 -13.412 1.00 13.66 77 VAL A CA 1
ATOM 593 C C . VAL A 1 77 ? 0.081 9.476 -13.458 1.00 13.56 77 VAL A C 1
ATOM 594 O O . VAL A 1 77 ? -0.585 9.452 -12.422 1.00 13.54 77 VAL A O 1
ATOM 598 N N . LEU A 1 78 ? -0.451 9.450 -14.677 1.00 13.36 78 LEU A N 1
ATOM 599 C CA . LEU A 1 78 ? -1.841 9.097 -14.921 1.00 13.27 78 LEU A CA 1
ATOM 600 C C . LEU A 1 78 ? -1.875 7.874 -15.829 1.00 13.22 78 LEU A C 1
ATOM 601 O O . LEU A 1 78 ? -1.293 7.882 -16.917 1.00 13.21 78 LEU A O 1
ATOM 606 N N . GLN A 1 79 ? -2.541 6.821 -15.369 1.00 13.16 79 GLN A N 1
ATOM 607 C CA . GLN A 1 79 ? -2.736 5.627 -16.179 1.00 13.20 79 GLN A CA 1
ATOM 608 C C . GLN A 1 79 ? -4.100 5.704 -16.852 1.00 13.21 79 GLN A C 1
ATOM 609 O O . GLN A 1 79 ? -5.123 5.839 -16.181 1.00 13.27 79 GLN A O 1
ATOM 615 N N . VAL A 1 80 ? -4.102 5.628 -18.180 1.00 13.12 80 VAL A N 1
ATOM 616 C CA . VAL A 1 80 ? -5.328 5.750 -18.962 1.00 13.13 80 VAL A CA 1
ATOM 617 C C . VAL A 1 80 ? -5.741 4.408 -19.563 1.00 13.23 80 VAL A C 1
ATOM 618 O O . VAL A 1 80 ? -4.940 3.730 -20.209 1.00 13.24 80 VAL A O 1
ATOM 622 N N . SER A 1 81 ? -6.995 4.032 -19.322 1.00 13.30 81 SER A N 1
ATOM 623 C CA . SER A 1 81 ? -7.619 2.896 -19.986 1.00 13.43 81 SER A CA 1
ATOM 624 C C . SER A 1 81 ? -8.455 3.431 -21.143 1.00 13.53 81 SER A C 1
ATOM 625 O O . SER A 1 81 ? -9.269 4.340 -20.957 1.00 13.50 81 SER A O 1
ATOM 628 N N . TYR A 1 82 ? -8.247 2.880 -22.336 1.00 13.65 82 TYR A N 1
ATOM 629 C CA . TYR A 1 82 ? -8.916 3.388 -23.534 1.00 13.81 82 TYR A CA 1
ATOM 630 C C . TYR A 1 82 ? -9.227 2.304 -24.562 1.00 14.05 82 TYR A C 1
ATOM 631 O O . TYR A 1 82 ? -8.523 1.297 -24.654 1.00 14.08 82 TYR A O 1
ATOM 640 N N . ASN A 1 83 ? -10.289 2.532 -25.331 1.00 14.25 83 ASN A N 1
ATOM 641 C CA . ASN A 1 83 ? -10.632 1.692 -26.470 1.00 14.58 83 ASN A CA 1
ATOM 642 C C . ASN A 1 83 ? -9.985 2.270 -27.733 1.00 14.60 83 ASN A C 1
ATOM 643 O O . ASN A 1 83 ? -10.276 3.408 -28.110 1.00 14.55 83 ASN A O 1
ATOM 648 N N . PRO A 1 84 ? -9.095 1.490 -28.383 1.00 14.75 84 PRO A N 1
ATOM 649 C CA . PRO A 1 84 ? -8.391 1.903 -29.605 1.00 14.84 84 PRO A CA 1
ATOM 650 C C . PRO A 1 84 ? -9.309 2.251 -30.781 1.00 15.07 84 PRO A C 1
ATOM 651 O O . PRO A 1 84 ? -8.886 2.957 -31.700 1.00 15.13 84 PRO A O 1
ATOM 655 N N . LYS A 1 85 ? -10.544 1.752 -30.752 1.00 15.22 85 LYS A N 1
ATOM 656 C CA . LYS A 1 85 ? -11.529 2.034 -31.800 1.00 15.50 85 LYS A CA 1
ATOM 657 C C . LYS A 1 85 ? -12.220 3.384 -31.592 1.00 15.37 85 LYS A C 1
ATOM 658 O O . LYS A 1 85 ? -12.853 3.912 -32.509 1.00 15.61 85 LYS A O 1
ATOM 664 N N . VAL A 1 86 ? -12.093 3.929 -30.383 1.00 15.01 86 VAL A N 1
ATOM 665 C CA . VAL A 1 86 ? -12.672 5.228 -30.034 1.00 14.82 86 VAL A CA 1
ATOM 666 C C . VAL A 1 86 ? -11.602 6.323 -30.094 1.00 14.53 86 VAL A C 1
ATOM 667 O O . VAL A 1 86 ? -11.849 7.414 -30.615 1.00 14.58 86 VAL A O 1
ATOM 671 N N . ILE A 1 87 ? -10.420 6.021 -29.560 1.00 14.14 87 ILE A N 1
ATOM 672 C CA . ILE A 1 87 ? -9.281 6.943 -29.587 1.00 13.89 87 ILE A CA 1
ATOM 673 C C . ILE A 1 87 ? -7.968 6.176 -29.784 1.00 13.76 87 ILE A C 1
ATOM 674 O O . ILE A 1 87 ? -7.764 5.117 -29.188 1.00 13.72 87 ILE A O 1
ATOM 679 N N . THR A 1 88 ? -7.093 6.709 -30.633 1.00 13.71 88 THR A N 1
ATOM 680 C CA . THR A 1 88 ? -5.812 6.067 -30.932 1.00 13.66 88 THR A CA 1
ATOM 681 C C . THR A 1 88 ? -4.735 6.479 -29.929 1.00 13.45 88 THR A C 1
ATOM 682 O O . THR A 1 88 ? -4.868 7.499 -29.248 1.00 13.25 88 THR A O 1
ATOM 686 N N . LEU A 1 89 ? -3.673 5.679 -29.849 1.00 13.43 89 LEU A N 1
ATOM 687 C CA . LEU A 1 89 ? -2.524 5.984 -29.000 1.00 13.27 89 LEU A CA 1
ATOM 688 C C . LEU A 1 89 ? -1.827 7.275 -29.434 1.00 13.27 89 LEU A C 1
ATOM 689 O O . LEU A 1 89 ? -1.340 8.032 -28.591 1.00 13.08 89 LEU A O 1
ATOM 694 N N . ARG A 1 90 ? -1.790 7.518 -30.745 1.00 13.44 90 ARG A N 1
ATOM 695 C CA . ARG A 1 90 ? -1.200 8.739 -31.294 1.00 13.55 90 ARG A CA 1
ATOM 696 C C . ARG A 1 90 ? -1.943 9.989 -30.815 1.00 13.39 90 ARG A C 1
ATOM 697 O O . ARG A 1 90 ? -1.310 10.972 -30.429 1.00 13.35 90 ARG A O 1
ATOM 705 N N . GLU A 1 91 ? -3.275 9.939 -30.835 1.00 13.33 91 GLU A N 1
ATOM 706 C CA . GLU A 1 91 ? -4.116 11.044 -30.360 1.00 13.23 91 GLU A CA 1
ATOM 707 C C . GLU A 1 91 ? -3.863 11.366 -28.886 1.00 12.87 91 GLU A C 1
ATOM 708 O O . GLU A 1 91 ? -3.792 12.536 -28.504 1.00 12.80 91 GLU A O 1
ATOM 714 N N . LEU A 1 92 ? -3.727 10.321 -28.071 1.00 12.63 92 LEU A N 1
ATOM 715 C CA . LEU A 1 92 ? -3.420 10.472 -26.647 1.00 12.31 92 LEU A CA 1
ATOM 716 C C . LEU A 1 92 ? -2.003 11.000 -26.416 1.00 12.18 92 LEU A C 1
ATOM 717 O O . LEU A 1 92 ? -1.759 11.726 -25.451 1.00 12.07 92 LEU A O 1
ATOM 722 N N . THR A 1 93 ? -1.079 10.632 -27.304 1.00 12.14 93 THR A N 1
ATOM 723 C CA . THR A 1 93 ? 0.316 11.069 -27.202 1.00 12.04 93 THR A CA 1
ATOM 724 C C . THR A 1 93 ? 0.505 12.489 -27.746 1.00 12.06 93 THR A C 1
ATOM 725 O O . THR A 1 93 ? 1.302 13.260 -27.207 1.00 11.93 93 THR A O 1
ATOM 729 N N . ASP A 1 94 ? -0.227 12.829 -28.808 1.00 12.19 94 ASP A N 1
ATOM 730 C CA . ASP A 1 94 ? -0.250 14.196 -29.333 1.00 12.28 94 ASP A CA 1
ATOM 731 C C . ASP A 1 94 ? -0.755 15.168 -28.267 1.00 12.20 94 ASP A C 1
ATOM 732 O O . ASP A 1 94 ? -0.189 16.247 -28.082 1.00 12.18 94 ASP A O 1
ATOM 737 N N . PHE A 1 95 ? -1.817 14.764 -27.571 1.00 12.14 95 PHE A N 1
ATOM 738 C CA . PHE A 1 95 ? -2.392 15.523 -26.461 1.00 12.13 95 PHE A CA 1
ATOM 739 C C . PHE A 1 95 ? -1.374 15.678 -25.331 1.00 11.96 95 PHE A C 1
ATOM 740 O O . PHE A 1 95 ? -1.223 16.762 -24.766 1.00 12.00 95 PHE A O 1
ATOM 748 N N . PHE A 1 96 ? -0.684 14.580 -25.024 1.00 11.83 96 PHE A N 1
ATOM 749 C CA . PHE A 1 96 ? 0.401 14.536 -24.041 1.00 11.69 96 PHE A CA 1
ATOM 750 C C . PHE A 1 96 ? 1.436 15.646 -24.275 1.00 11.74 96 PHE A C 1
ATOM 751 O O . PHE A 1 96 ? 1.789 16.375 -23.346 1.00 11.68 96 PHE A O 1
ATOM 759 N N . PHE A 1 97 ? 1.897 15.782 -25.519 1.00 11.81 97 PHE A N 1
ATOM 760 C CA . PHE A 1 97 ? 2.911 16.781 -25.875 1.00 11.96 97 PHE A CA 1
ATOM 761 C C . PHE A 1 97 ? 2.371 18.215 -25.991 1.00 12.13 97 PHE A C 1
ATOM 762 O O . PHE A 1 97 ? 3.127 19.146 -26.285 1.00 12.27 97 PHE A O 1
ATOM 770 N N . ARG A 1 98 ? 1.072 18.387 -25.754 1.00 12.17 98 ARG A N 1
ATOM 771 C CA . ARG A 1 98 ? 0.430 19.701 -25.821 1.00 12.35 98 ARG A CA 1
ATOM 772 C C . ARG A 1 98 ? 0.091 20.280 -24.444 1.00 12.37 98 ARG A C 1
ATOM 773 O O . ARG A 1 98 ? -0.136 21.485 -24.317 1.00 12.50 98 ARG A O 1
ATOM 781 N N . ILE A 1 99 ? 0.061 19.426 -23.422 1.00 12.28 99 ILE A N 1
ATOM 782 C CA . ILE A 1 99 ? -0.426 19.827 -22.093 1.00 12.33 99 ILE A CA 1
ATOM 783 C C . ILE A 1 99 ? 0.665 20.090 -21.047 1.00 12.39 99 ILE A C 1
ATOM 784 O O . ILE A 1 99 ? 0.363 20.487 -19.920 1.00 12.42 99 ILE A O 1
ATOM 789 N N . HIS A 1 100 ? 1.923 19.863 -21.419 1.00 12.48 100 HIS A N 1
ATOM 790 C CA . HIS A 1 100 ? 3.051 20.149 -20.531 1.00 12.59 100 HIS A CA 1
ATOM 791 C C . HIS A 1 100 ? 4.310 20.494 -21.323 1.00 12.81 100 HIS A C 1
ATOM 792 O O . HIS A 1 100 ? 4.355 20.311 -22.543 1.00 12.83 100 HIS A O 1
ATOM 799 N N . ASP A 1 101 ? 5.318 21.009 -20.623 1.00 12.96 101 ASP A N 1
ATOM 800 C CA . ASP A 1 101 ? 6.621 21.275 -21.218 1.00 13.19 101 ASP A CA 1
ATOM 801 C C . ASP A 1 101 ? 7.512 20.048 -21.022 1.00 13.12 101 ASP A C 1
ATOM 802 O O . ASP A 1 101 ? 7.963 19.779 -19.905 1.00 13.13 101 ASP A O 1
ATOM 807 N N . PRO A 1 102 ? 7.764 19.294 -22.110 1.00 13.09 102 PRO A N 1
ATOM 808 C CA . PRO A 1 102 ? 8.506 18.041 -22.029 1.00 13.05 102 PRO A CA 1
ATOM 809 C C . PRO A 1 102 ? 10.016 18.210 -22.220 1.00 13.18 102 PRO A C 1
ATOM 810 O O . PRO A 1 102 ? 10.729 17.213 -22.357 1.00 13.18 102 PRO A O 1
ATOM 814 N N . THR A 1 103 ? 10.491 19.454 -22.220 1.00 13.30 103 THR A N 1
ATOM 815 C CA . THR A 1 103 ? 11.912 19.745 -22.436 1.00 13.49 103 THR A CA 1
ATOM 816 C C . THR A 1 103 ? 12.715 19.775 -21.134 1.00 13.59 103 THR A C 1
ATOM 817 O O . THR A 1 103 ? 13.943 19.658 -21.153 1.00 13.71 103 THR A O 1
ATOM 821 N N . THR A 1 104 ? 12.016 19.933 -20.012 1.00 13.54 104 THR A N 1
ATOM 822 C CA . THR A 1 104 ? 12.660 20.018 -18.701 1.00 13.66 104 THR A CA 1
ATOM 823 C C . THR A 1 104 ? 12.921 18.637 -18.107 1.00 13.62 104 THR A C 1
ATOM 824 O O . THR A 1 104 ? 12.049 17.765 -18.129 1.00 13.48 104 THR A O 1
ATOM 828 N N . SER A 1 105 ? 14.132 18.446 -17.588 1.00 13.72 105 SER A N 1
ATOM 829 C CA . SER A 1 105 ? 14.522 17.182 -16.970 1.00 13.71 105 SER A CA 1
ATOM 830 C C . SER A 1 105 ? 14.269 17.203 -15.467 1.00 13.77 105 SER A C 1
ATOM 831 O O . SER A 1 105 ? 14.779 18.072 -14.753 1.00 13.85 105 SER A O 1
ATOM 834 N N . ASN A 1 106 ? 13.470 16.241 -15.006 1.00 13.75 106 ASN A N 1
ATOM 835 C CA . ASN A 1 106 ? 13.109 16.087 -13.591 1.00 13.82 106 ASN A CA 1
ATOM 836 C C . ASN A 1 106 ? 12.505 17.342 -12.957 1.00 13.81 106 ASN A C 1
ATOM 837 O O . ASN A 1 106 ? 12.804 17.686 -11.809 1.00 13.94 106 ASN A O 1
ATOM 842 N N . SER A 1 107 ? 11.656 18.020 -13.728 1.00 13.65 107 SER A N 1
ATOM 843 C CA . SER A 1 107 ? 10.914 19.189 -13.265 1.00 13.64 107 SER A CA 1
ATOM 844 C C . SER A 1 107 ? 9.776 19.522 -14.225 1.00 13.51 107 SER A C 1
ATOM 845 O O . SER A 1 107 ? 9.837 19.201 -15.414 1.00 13.46 107 SER A O 1
ATOM 848 N N . GLN A 1 108 ? 8.738 20.161 -13.692 1.00 13.45 108 GLN A N 1
ATOM 849 C CA . GLN A 1 108 ? 7.640 20.676 -14.498 1.00 13.33 108 GLN A CA 1
ATOM 850 C C . GLN A 1 108 ? 7.140 21.974 -13.878 1.00 13.50 108 GLN A C 1
ATOM 851 O O . GLN A 1 108 ? 6.460 21.961 -12.848 1.00 13.50 108 GLN A O 1
ATOM 857 N N . GLY A 1 109 ? 7.486 23.090 -14.512 1.00 13.65 109 GLY A N 1
ATOM 858 C CA . GLY A 1 109 ? 7.225 24.409 -13.948 1.00 13.93 109 GLY A CA 1
ATOM 859 C C . GLY A 1 109 ? 7.982 24.571 -12.641 1.00 14.13 109 GLY A C 1
ATOM 860 O O . GLY A 1 109 ? 9.173 24.256 -12.576 1.00 14.13 109 GLY A O 1
ATOM 861 N N . PRO A 1 110 ? 7.290 25.041 -11.585 1.00 14.28 110 PRO A N 1
ATOM 862 C CA . PRO A 1 110 ? 7.901 25.202 -10.264 1.00 14.47 110 PRO A CA 1
ATOM 863 C C . PRO A 1 110 ? 8.046 23.888 -9.489 1.00 14.43 110 PRO A C 1
ATOM 864 O O . PRO A 1 110 ? 8.693 23.863 -8.440 1.00 14.56 110 PRO A O 1
ATOM 868 N N . ASP A 1 111 ? 7.448 22.814 -10.003 1.00 14.28 111 ASP A N 1
ATOM 869 C CA . ASP A 1 111 ? 7.521 21.503 -9.358 1.00 14.30 111 ASP A CA 1
ATOM 870 C C . ASP A 1 111 ? 8.820 20.794 -9.730 1.00 14.33 111 ASP A C 1
ATOM 871 O O . ASP A 1 111 ? 9.016 20.393 -10.879 1.00 14.21 111 ASP A O 1
ATOM 876 N N . LYS A 1 112 ? 9.701 20.649 -8.743 1.00 14.58 112 LYS A N 1
ATOM 877 C CA . LYS A 1 112 ? 11.051 20.140 -8.964 1.00 14.75 112 LYS A CA 1
ATOM 878 C C . LYS A 1 112 ? 11.251 18.763 -8.334 1.00 14.69 112 LYS A C 1
ATOM 879 O O . LYS A 1 112 ? 10.888 18.541 -7.177 1.00 14.80 112 LYS A O 1
ATOM 885 N N . GLY A 1 113 ? 11.834 17.848 -9.106 1.00 14.59 113 GLY A N 1
ATOM 886 C CA . GLY A 1 113 ? 12.118 16.493 -8.635 1.00 14.53 113 GLY A CA 1
ATOM 887 C C . GLY A 1 113 ? 11.841 15.422 -9.674 1.00 14.30 113 GLY A C 1
ATOM 888 O O . GLY A 1 113 ? 11.106 15.655 -10.638 1.00 14.12 113 GLY A O 1
ATOM 889 N N . THR A 1 114 ? 12.423 14.241 -9.464 1.00 14.27 114 THR A N 1
ATOM 890 C CA . THR A 1 114 ? 12.271 13.109 -10.385 1.00 14.06 114 THR A CA 1
ATOM 891 C C . THR A 1 114 ? 10.823 12.627 -10.502 1.00 13.84 114 THR A C 1
ATOM 892 O O . THR A 1 114 ? 10.454 11.994 -11.491 1.00 13.70 114 THR A O 1
ATOM 896 N N . GLN A 1 115 ? 10.010 12.934 -9.493 1.00 13.74 115 GLN A N 1
ATOM 897 C CA . GLN A 1 115 ? 8.596 12.558 -9.497 1.00 13.57 115 GLN A CA 1
ATOM 898 C C . GLN A 1 115 ? 7.767 13.375 -10.496 1.00 13.33 115 GLN A C 1
ATOM 899 O O . GLN A 1 115 ? 6.656 12.982 -10.850 1.00 13.22 115 GLN A O 1
ATOM 905 N N . TYR A 1 116 ? 8.318 14.500 -10.949 1.00 13.28 116 TYR A N 1
ATOM 906 C CA . TYR A 1 116 ? 7.634 15.378 -11.897 1.00 13.13 116 TYR A CA 1
ATOM 907 C C . TYR A 1 116 ? 8.187 15.273 -13.324 1.00 13.14 116 TYR A C 1
ATOM 908 O O . TYR A 1 116 ? 7.900 16.125 -14.170 1.00 13.08 116 TYR A O 1
ATOM 917 N N . ARG A 1 117 ? 8.966 14.225 -13.588 1.00 13.18 117 ARG A N 1
ATOM 918 C CA . ARG A 1 117 ? 9.610 14.049 -14.893 1.00 13.26 117 ARG A CA 1
ATOM 919 C C . ARG A 1 117 ? 8.616 13.704 -16.003 1.00 13.16 117 ARG A C 1
ATOM 920 O O . ARG A 1 117 ? 7.561 13.123 -15.743 1.00 13.09 117 ARG A O 1
ATOM 928 N N . SER A 1 118 ? 8.958 14.074 -17.234 1.00 13.21 118 SER A N 1
ATOM 929 C CA . SER A 1 118 ? 8.155 13.714 -18.397 1.00 13.24 118 SER A CA 1
ATOM 930 C C . SER A 1 118 ? 8.444 12.269 -18.786 1.00 13.30 118 SER A C 1
ATOM 931 O O . SER A 1 118 ? 9.605 11.864 -18.878 1.00 13.39 118 SER A O 1
ATOM 934 N N . GLY A 1 119 ? 7.385 11.495 -19.007 1.00 13.34 119 GLY A N 1
ATOM 935 C CA . GLY A 1 119 ? 7.534 10.075 -19.301 1.00 13.56 119 GLY A CA 1
ATOM 936 C C . GLY A 1 119 ? 6.370 9.444 -20.037 1.00 13.66 119 GLY A C 1
ATOM 937 O O . GLY A 1 119 ? 5.215 9.844 -19.863 1.00 13.60 119 GLY A O 1
ATOM 938 N N . LEU A 1 120 ? 6.692 8.457 -20.869 1.00 13.84 120 LEU A N 1
ATOM 939 C CA . LEU A 1 120 ? 5.697 7.629 -21.540 1.00 14.04 120 LEU A CA 1
ATOM 940 C C . LEU A 1 120 ? 6.025 6.166 -21.268 1.00 14.29 120 LEU A C 1
ATOM 941 O O . LEU A 1 120 ? 7.011 5.634 -21.788 1.00 14.44 120 LEU A O 1
ATOM 946 N N . PHE A 1 121 ? 5.204 5.526 -20.439 1.00 14.37 121 PHE A N 1
ATOM 947 C CA . PHE A 1 121 ? 5.455 4.148 -20.024 1.00 14.68 121 PHE A CA 1
ATOM 948 C C . PHE A 1 121 ? 4.556 3.160 -20.763 1.00 14.82 121 PHE A C 1
ATOM 949 O O . PHE A 1 121 ? 3.339 3.133 -20.562 1.00 14.77 121 PHE A O 1
ATOM 957 N N . ALA A 1 122 ? 5.181 2.355 -21.619 1.00 15.09 122 ALA A N 1
ATOM 958 C CA . ALA A 1 122 ? 4.474 1.448 -22.519 1.00 15.29 122 ALA A CA 1
ATOM 959 C C . ALA A 1 122 ? 4.120 0.121 -21.862 1.00 15.49 122 ALA A C 1
ATOM 960 O O . ALA A 1 122 ? 4.910 -0.438 -21.096 1.00 15.54 122 ALA A O 1
ATOM 962 N N . HIS A 1 123 ? 2.930 -0.380 -22.184 1.00 15.64 123 HIS A N 1
ATOM 963 C CA . HIS A 1 123 ? 2.444 -1.653 -21.657 1.00 15.90 123 HIS A CA 1
ATOM 964 C C . HIS A 1 123 ? 2.632 -2.795 -22.661 1.00 16.26 123 HIS A C 1
ATOM 965 O O . HIS A 1 123 ? 2.195 -3.923 -22.422 1.00 16.40 123 HIS A O 1
ATOM 972 N N . SER A 1 124 ? 3.286 -2.484 -23.780 1.00 16.45 124 SER A N 1
ATOM 973 C CA . SER A 1 124 ? 3.691 -3.480 -24.774 1.00 16.88 124 SER A CA 1
ATOM 974 C C . SER A 1 124 ? 4.882 -2.970 -25.584 1.00 17.05 124 SER A C 1
ATOM 975 O O . SER A 1 124 ? 5.130 -1.762 -25.643 1.00 16.87 124 SER A O 1
ATOM 978 N N . ASP A 1 125 ? 5.612 -3.897 -26.204 1.00 17.40 125 ASP A N 1
ATOM 979 C CA . ASP A 1 125 ? 6.755 -3.557 -27.051 1.00 17.60 125 ASP A CA 1
ATOM 980 C C . ASP A 1 125 ? 6.329 -2.775 -28.296 1.00 17.46 125 ASP A C 1
ATOM 981 O O . ASP A 1 125 ? 7.044 -1.876 -28.744 1.00 17.44 125 ASP A O 1
ATOM 986 N N . ALA A 1 126 ? 5.166 -3.126 -28.844 1.00 17.40 126 ALA A N 1
ATOM 987 C CA . ALA A 1 126 ? 4.604 -2.442 -30.007 1.00 17.30 126 ALA A CA 1
ATOM 988 C C . ALA A 1 126 ? 4.273 -0.979 -29.702 1.00 16.99 126 ALA A C 1
ATOM 989 O O . ALA A 1 126 ? 4.532 -0.096 -30.524 1.00 16.97 126 ALA A O 1
ATOM 991 N N . ASP A 1 127 ? 3.706 -0.735 -28.521 1.00 16.69 127 ASP A N 1
ATOM 992 C CA . ASP A 1 127 ? 3.423 0.622 -28.051 1.00 16.38 127 ASP A CA 1
ATOM 993 C C . ASP A 1 127 ? 4.711 1.411 -27.818 1.00 16.30 127 ASP A C 1
ATOM 994 O O . ASP A 1 127 ? 4.772 2.605 -28.114 1.00 16.08 127 ASP A O 1
ATOM 999 N N . LEU A 1 128 ? 5.732 0.731 -27.297 1.00 16.43 128 LEU A N 1
ATOM 1000 C CA . LEU A 1 128 ? 7.042 1.333 -27.037 1.00 16.47 128 LEU A CA 1
ATOM 1001 C C . LEU A 1 128 ? 7.666 1.917 -28.305 1.00 16.57 128 LEU A C 1
ATOM 1002 O O . LEU A 1 128 ? 8.168 3.044 -28.292 1.00 16.47 128 LEU A O 1
ATOM 1007 N N . LYS A 1 129 ? 7.620 1.147 -29.390 1.00 16.80 129 LYS A N 1
ATOM 1008 C CA . LYS A 1 129 ? 8.173 1.571 -30.678 1.00 17.04 129 LYS A CA 1
ATOM 1009 C C . LYS A 1 129 ? 7.378 2.720 -31.294 1.00 16.81 129 LYS A C 1
ATOM 1010 O O . LYS A 1 129 ? 7.957 3.617 -31.911 1.00 16.81 129 LYS A O 1
ATOM 1016 N N . GLU A 1 130 ? 6.057 2.689 -31.119 1.00 16.65 130 GLU A N 1
ATOM 1017 C CA . GLU A 1 130 ? 5.183 3.750 -31.620 1.00 16.54 130 GLU A CA 1
ATOM 1018 C C . GLU A 1 130 ? 5.379 5.057 -30.850 1.00 16.24 130 GLU A C 1
ATOM 1019 O O . GLU A 1 130 ? 5.425 6.129 -31.452 1.00 16.23 130 GLU A O 1
ATOM 1025 N N . LEU A 1 131 ? 5.495 4.957 -29.526 1.00 16.02 131 LEU A N 1
ATOM 1026 C CA . LEU A 1 131 ? 5.716 6.124 -28.668 1.00 15.83 131 LEU A CA 1
ATOM 1027 C C . LEU A 1 131 ? 7.029 6.834 -28.995 1.00 15.89 131 LEU A C 1
ATOM 1028 O O . LEU A 1 131 ? 7.081 8.065 -29.023 1.00 15.82 131 LEU A O 1
ATOM 1033 N N . ALA A 1 132 ? 8.077 6.048 -29.242 1.00 16.05 132 ALA A N 1
ATOM 1034 C CA . ALA A 1 132 ? 9.385 6.575 -29.635 1.00 16.23 132 ALA A CA 1
ATOM 1035 C C . ALA A 1 132 ? 9.318 7.272 -30.992 1.00 16.39 132 ALA A C 1
ATOM 1036 O O . ALA A 1 132 ? 10.002 8.272 -31.219 1.00 16.39 132 ALA A O 1
ATOM 1038 N N . LYS A 1 133 ? 8.481 6.735 -31.878 1.00 16.51 133 LYS A N 1
ATOM 1039 C CA . LYS A 1 133 ? 8.259 7.296 -33.208 1.00 16.75 133 LYS A CA 1
ATOM 1040 C C . LYS A 1 133 ? 7.531 8.640 -33.124 1.00 16.55 133 LYS A C 1
ATOM 1041 O O . LYS A 1 133 ? 7.912 9.596 -33.801 1.00 16.69 133 LYS A O 1
ATOM 1047 N N . ILE A 1 134 ? 6.496 8.705 -32.287 1.00 16.26 134 ILE A N 1
ATOM 1048 C CA . ILE A 1 134 ? 5.716 9.933 -32.089 1.00 16.05 134 ILE A CA 1
ATOM 1049 C C . ILE A 1 134 ? 6.559 11.036 -31.432 1.00 15.91 134 ILE A C 1
ATOM 1050 O O . ILE A 1 134 ? 6.445 12.208 -31.799 1.00 15.88 134 ILE A O 1
ATOM 1055 N N . LYS A 1 135 ? 7.406 10.651 -30.477 1.00 15.82 135 LYS A N 1
ATOM 1056 C CA . LYS A 1 135 ? 8.347 11.579 -29.840 1.00 15.75 135 LYS A CA 1
ATOM 1057 C C . LYS A 1 135 ? 9.297 12.204 -30.866 1.00 15.99 135 LYS A C 1
ATOM 1058 O O . LYS A 1 135 ? 9.518 13.417 -30.849 1.00 15.92 135 LYS A O 1
ATOM 1064 N N . GLU A 1 136 ? 9.848 11.368 -31.748 1.00 16.29 136 GLU A N 1
ATOM 1065 C CA . GLU A 1 136 ? 10.725 11.819 -32.835 1.00 16.70 136 GLU A CA 1
ATOM 1066 C C . GLU A 1 136 ? 10.055 12.885 -33.692 1.00 16.64 136 GLU A C 1
ATOM 1067 O O . GLU A 1 136 ? 10.658 13.913 -34.003 1.00 16.75 136 GLU A O 1
ATOM 1073 N N . GLU A 1 137 ? 8.802 12.629 -34.060 1.00 16.51 137 GLU A N 1
ATOM 1074 C CA . GLU A 1 137 ? 8.034 13.519 -34.927 1.00 16.49 137 GLU A CA 1
ATOM 1075 C C . GLU A 1 137 ? 7.682 14.842 -34.245 1.00 16.21 137 GLU A C 1
ATOM 1076 O O . GLU A 1 137 ? 7.538 15.866 -34.911 1.00 16.30 137 GLU A O 1
ATOM 1082 N N . TRP A 1 138 ? 7.557 14.811 -32.919 1.00 15.84 138 TRP A N 1
ATOM 1083 C CA . TRP A 1 138 ? 7.225 16.002 -32.132 1.00 15.58 138 TRP A CA 1
ATOM 1084 C C . TRP A 1 138 ? 8.426 16.900 -31.821 1.00 15.53 138 TRP A C 1
ATOM 1085 O O . TRP A 1 138 ? 8.248 18.054 -31.422 1.00 15.46 138 TRP A O 1
ATOM 1096 N N . GLN A 1 139 ? 9.635 16.371 -32.012 1.00 15.47 139 GLN A N 1
ATOM 1097 C CA . GLN A 1 139 ? 10.880 17.083 -31.682 1.00 15.45 139 GLN A CA 1
ATOM 1098 C C . GLN A 1 139 ? 10.982 18.530 -32.201 1.00 15.64 139 GLN A C 1
ATOM 1099 O O . GLN A 1 139 ? 11.247 19.434 -31.406 1.00 15.56 139 GLN A O 1
ATOM 1105 N N . PRO A 1 140 ? 10.762 18.761 -33.518 1.00 15.87 140 PRO A N 1
ATOM 1106 C CA . PRO A 1 140 ? 10.918 20.122 -34.054 1.00 16.14 140 PRO A CA 1
ATOM 1107 C C . PRO A 1 140 ? 9.954 21.144 -33.451 1.00 16.15 140 PRO A C 1
ATOM 1108 O O . PRO A 1 140 ? 10.266 22.335 -33.421 1.00 16.28 140 PRO A O 1
ATOM 1112 N N . LYS A 1 141 ? 8.800 20.676 -32.979 1.00 16.06 141 LYS A N 1
ATOM 1113 C CA . LYS A 1 141 ? 7.802 21.543 -32.351 1.00 16.12 141 LYS A CA 1
ATOM 1114 C C . LYS A 1 141 ? 8.222 21.991 -30.948 1.00 16.02 141 LYS A C 1
AT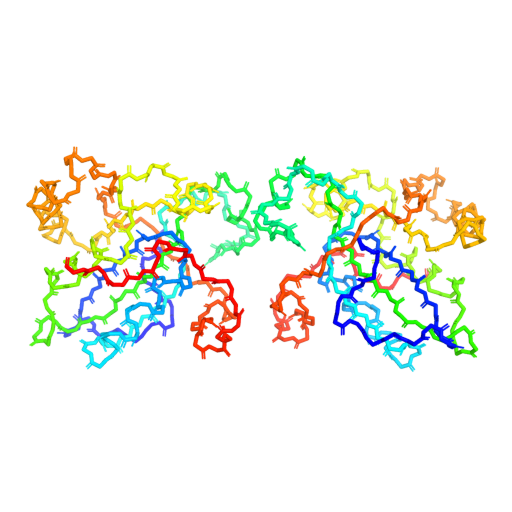OM 1115 O O . LYS A 1 141 ? 7.733 23.002 -30.442 1.00 16.11 141 LYS A O 1
ATOM 1121 N N . TRP A 1 142 ? 9.130 21.236 -30.330 1.00 15.91 142 TRP A N 1
ATOM 1122 C CA . TRP A 1 142 ? 9.652 21.570 -29.004 1.00 15.78 142 TRP A CA 1
ATOM 1123 C C . TRP A 1 142 ? 11.152 21.888 -29.019 1.00 15.99 142 TRP A C 1
ATOM 1124 O O . TRP A 1 142 ? 11.854 21.673 -28.026 1.00 15.93 142 TRP A O 1
ATOM 1135 N N . GLY A 1 143 ? 11.630 22.402 -30.151 1.00 16.24 143 GLY A N 1
ATOM 1136 C CA . GLY A 1 143 ? 13.020 22.838 -30.301 1.00 16.47 143 GLY A CA 1
ATOM 1137 C C . GLY A 1 143 ? 14.060 21.735 -30.204 1.00 16.49 143 GLY A C 1
ATOM 1138 O O . GLY A 1 143 ? 15.202 21.991 -29.811 1.00 16.54 143 GLY A O 1
ATOM 1139 N N . ASN A 1 144 ? 13.658 20.515 -30.564 1.00 16.40 144 ASN A N 1
ATOM 1140 C CA . ASN A 1 144 ? 14.521 19.326 -30.529 1.00 16.46 144 ASN A CA 1
ATOM 1141 C C . ASN A 1 144 ? 15.158 19.070 -29.157 1.00 16.41 144 ASN A C 1
ATOM 1142 O O . ASN A 1 144 ? 16.331 18.700 -29.057 1.00 16.48 144 ASN A O 1
ATOM 1147 N N . LYS A 1 145 ? 14.359 19.255 -28.108 1.00 16.25 145 LYS A N 1
ATOM 1148 C CA . LYS A 1 145 ? 14.841 19.198 -26.731 1.00 16.26 145 LYS A CA 1
ATOM 1149 C C . LYS A 1 145 ? 13.935 18.336 -25.838 1.00 15.88 145 LYS A C 1
ATOM 1150 O O . LYS A 1 145 ? 13.953 18.466 -24.611 1.00 15.78 145 LYS A O 1
ATOM 1156 N N . ILE A 1 146 ? 13.155 17.448 -26.454 1.00 15.65 146 ILE A N 1
ATOM 1157 C CA . ILE A 1 146 ? 12.212 16.600 -25.714 1.00 15.34 146 ILE A CA 1
ATOM 1158 C C . ILE A 1 146 ? 12.934 15.628 -24.771 1.00 15.27 146 ILE A C 1
ATOM 1159 O O . ILE A 1 146 ? 13.684 14.752 -25.211 1.00 15.33 146 ILE A O 1
ATOM 1164 N N . ALA A 1 147 ? 12.694 15.809 -23.474 1.00 15.09 147 ALA A N 1
ATOM 1165 C CA . ALA A 1 147 ? 13.348 15.030 -22.422 1.00 15.05 147 ALA A CA 1
ATOM 1166 C C . ALA A 1 147 ? 12.535 13.811 -21.991 1.00 14.90 147 ALA A C 1
ATOM 1167 O O . ALA A 1 147 ? 12.998 13.008 -21.174 1.00 14.87 147 ALA A O 1
ATOM 1169 N N . THR A 1 148 ? 11.332 13.680 -22.549 1.00 14.77 148 THR A N 1
ATOM 1170 C CA . THR A 1 148 ? 10.411 12.591 -22.218 1.00 14.69 148 THR A CA 1
ATOM 1171 C C . THR A 1 148 ? 11.085 11.219 -22.287 1.00 14.88 148 THR A C 1
ATOM 1172 O O . THR A 1 148 ? 11.571 10.804 -23.341 1.00 14.97 148 THR A O 1
ATOM 1176 N N . VAL A 1 149 ? 11.114 10.532 -21.148 1.00 14.98 149 VAL A N 1
ATOM 1177 C CA . VAL A 1 149 ? 11.671 9.186 -21.064 1.00 15.28 149 VAL A CA 1
ATOM 1178 C C . VAL A 1 149 ? 10.644 8.174 -21.567 1.00 15.36 149 VAL A C 1
ATOM 1179 O O . VAL A 1 149 ? 9.508 8.139 -21.086 1.00 15.29 149 VAL A O 1
ATOM 1183 N N . ILE A 1 150 ? 11.044 7.367 -22.545 1.00 15.62 150 ILE A N 1
ATOM 1184 C CA . ILE A 1 150 ? 10.191 6.294 -23.050 1.00 15.80 150 ILE A CA 1
ATOM 1185 C C . ILE A 1 150 ? 10.799 4.933 -22.717 1.00 16.04 150 ILE A C 1
ATOM 1186 O O . ILE A 1 150 ? 11.890 4.590 -23.179 1.00 16.25 150 ILE A O 1
ATOM 1191 N N . GLU A 1 151 ? 10.073 4.177 -21.898 1.00 16.09 151 GLU A N 1
ATOM 1192 C CA . GLU A 1 151 ? 10.519 2.883 -21.389 1.00 16.39 151 GLU A CA 1
ATOM 1193 C C . GLU A 1 151 ? 9.298 2.025 -21.045 1.00 16.35 151 GLU A C 1
ATOM 1194 O O . GLU A 1 151 ? 8.198 2.560 -20.889 1.00 16.13 151 GLU A O 1
ATOM 1200 N N . PRO A 1 152 ? 9.478 0.692 -20.937 1.00 16.57 152 PRO A N 1
ATOM 1201 C CA . PRO A 1 152 ? 8.354 -0.159 -20.536 1.00 16.58 152 PRO A CA 1
ATOM 1202 C C . PRO A 1 152 ? 7.895 0.131 -19.110 1.00 16.46 152 PRO A C 1
ATOM 1203 O O . PRO A 1 152 ? 8.691 0.587 -18.285 1.00 16.47 152 PRO A O 1
ATOM 1207 N N . ILE A 1 153 ? 6.617 -0.121 -18.834 1.00 16.43 153 ILE A N 1
ATOM 1208 C CA . ILE A 1 153 ? 6.088 -0.009 -17.476 1.00 16.39 153 ILE A CA 1
ATOM 1209 C C . ILE A 1 153 ? 6.735 -1.075 -16.583 1.00 16.67 153 ILE A C 1
ATOM 1210 O O . ILE A 1 153 ? 6.775 -2.255 -16.937 1.00 16.85 153 ILE A O 1
ATOM 1215 N N . LYS A 1 154 ? 7.269 -0.637 -15.446 1.00 16.78 154 LYS A N 1
ATOM 1216 C CA . LYS A 1 154 ? 7.985 -1.523 -14.528 1.00 17.12 154 LYS A CA 1
ATOM 1217 C C . LYS A 1 154 ? 7.162 -1.787 -13.270 1.00 17.09 154 LYS A C 1
ATOM 1218 O O . LYS A 1 154 ? 7.077 -2.924 -12.801 1.00 17.33 154 LYS A O 1
ATOM 1224 N N . ASN A 1 155 ? 6.570 -0.724 -12.730 1.00 16.77 155 ASN A N 1
ATOM 1225 C CA . ASN A 1 155 ? 5.606 -0.826 -11.637 1.00 16.70 155 ASN A CA 1
ATOM 1226 C C . ASN A 1 155 ? 4.618 0.337 -11.631 1.00 16.39 155 ASN A C 1
ATOM 1227 O O . ASN A 1 155 ? 4.922 1.422 -12.126 1.00 16.16 155 ASN A O 1
ATOM 1232 N N . PHE A 1 156 ? 3.430 0.088 -11.090 1.00 16.33 156 PHE A N 1
ATOM 1233 C CA . PHE A 1 156 ? 2.416 1.120 -10.906 1.00 16.06 156 PHE A CA 1
ATOM 1234 C C . PHE A 1 156 ? 1.644 0.852 -9.623 1.00 16.17 156 PHE A C 1
ATOM 1235 O O . PHE A 1 156 ? 1.265 -0.287 -9.340 1.00 16.27 156 PHE A O 1
ATOM 1243 N N . TYR A 1 157 ? 1.417 1.913 -8.856 1.00 16.08 157 TYR A N 1
ATOM 1244 C CA . TYR A 1 157 ? 0.615 1.836 -7.642 1.00 16.23 157 TYR A CA 1
ATOM 1245 C C . TYR A 1 157 ? -0.324 3.032 -7.572 1.00 16.12 157 TYR A C 1
ATOM 1246 O O . TYR A 1 157 ? 0.108 4.175 -7.737 1.00 16.01 157 TYR A O 1
ATOM 1255 N N . ASP A 1 158 ? -1.606 2.756 -7.341 1.00 16.20 158 ASP A N 1
ATOM 1256 C CA . ASP A 1 158 ? -2.625 3.796 -7.204 1.00 16.21 158 ASP A CA 1
ATOM 1257 C C . ASP A 1 158 ? -2.242 4.825 -6.152 1.00 16.31 158 ASP A C 1
ATOM 1258 O O . ASP A 1 158 ? -1.749 4.474 -5.078 1.00 16.47 158 ASP A O 1
ATOM 1263 N N . ALA A 1 159 ? -2.465 6.096 -6.473 1.00 16.30 159 ALA A N 1
ATOM 1264 C CA . ALA A 1 159 ? -2.324 7.168 -5.497 1.00 16.48 15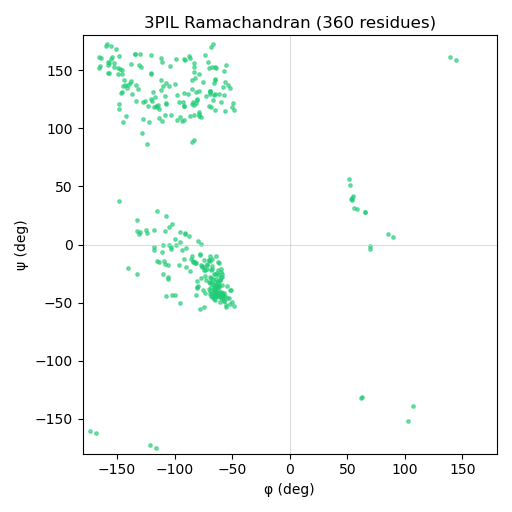9 ALA A CA 1
ATOM 1265 C C . ALA A 1 159 ? -3.503 7.118 -4.530 1.00 16.76 159 ALA A C 1
ATOM 1266 O O . ALA A 1 159 ? -4.522 6.482 -4.815 1.00 16.76 159 ALA A O 1
ATOM 1268 N N . GLU A 1 160 ? -3.353 7.784 -3.388 1.00 16.99 160 GLU A N 1
ATOM 1269 C CA . GLU A 1 160 ? -4.404 7.850 -2.375 1.00 17.36 160 GLU A CA 1
ATOM 1270 C C . GLU A 1 160 ? -5.688 8.434 -2.964 1.00 17.43 160 GLU A C 1
ATOM 1271 O O . GLU A 1 160 ? -5.637 9.251 -3.886 1.00 17.27 160 GLU A O 1
ATOM 1277 N N . GLU A 1 161 ? -6.830 8.006 -2.428 1.00 17.74 161 GLU A N 1
ATOM 1278 C CA . GLU A 1 161 ? -8.145 8.403 -2.944 1.00 17.90 161 GLU A CA 1
ATOM 1279 C C . GLU A 1 161 ? -8.320 9.919 -3.102 1.00 17.85 161 GLU A C 1
ATOM 1280 O O . GLU A 1 161 ? -8.916 10.375 -4.080 1.00 17.74 161 GLU A O 1
ATOM 1286 N N . TYR A 1 162 ? -7.788 10.690 -2.155 1.00 17.98 162 TYR A N 1
ATOM 1287 C CA . TYR A 1 162 ? -7.914 12.151 -2.194 1.00 18.07 162 TYR A CA 1
ATOM 1288 C C . TYR A 1 162 ? -7.194 12.794 -3.389 1.00 17.91 162 TYR A C 1
ATOM 1289 O O . TYR A 1 162 ? -7.570 13.883 -3.826 1.00 17.95 162 TYR A O 1
ATOM 1298 N N . HIS A 1 163 ? -6.167 12.118 -3.904 1.00 17.80 163 HIS A N 1
ATOM 1299 C CA . HIS A 1 163 ? -5.450 12.575 -5.099 1.00 17.68 163 HIS A CA 1
ATOM 1300 C C . HIS A 1 163 ? -6.270 12.399 -6.376 1.00 17.63 163 HIS A C 1
ATOM 1301 O O . HIS A 1 163 ? -6.120 13.171 -7.326 1.00 17.52 163 HIS A O 1
ATOM 1308 N N . GLN A 1 164 ? -7.123 11.376 -6.395 1.00 17.80 164 GLN A N 1
ATOM 1309 C CA . GLN A 1 164 ? -7.968 11.080 -7.552 1.00 17.92 164 GLN A CA 1
ATOM 1310 C C . GLN A 1 164 ? -8.961 12.213 -7.791 1.00 18.27 164 GLN A C 1
ATOM 1311 O O . GLN A 1 164 ? -9.644 12.647 -6.860 1.00 18.44 164 GLN A O 1
ATOM 1317 N N . LEU A 1 165 ? -9.015 12.696 -9.034 1.00 18.50 165 LEU A N 1
ATOM 1318 C CA . LEU A 1 165 ? -9.911 13.789 -9.438 1.00 18.99 165 LEU A CA 1
ATOM 1319 C C . LEU A 1 165 ? -9.751 15.068 -8.601 1.00 19.36 165 LEU A C 1
ATOM 1320 O O . LEU A 1 165 ? -10.713 15.820 -8.425 1.00 19.58 165 LEU A O 1
ATOM 1325 N N . TYR A 1 166 ? -8.535 15.317 -8.114 1.00 19.61 166 TYR A N 1
ATOM 1326 C CA . TYR A 1 166 ? -8.280 16.386 -7.138 1.00 20.09 166 TYR A CA 1
ATOM 1327 C C . TYR A 1 166 ? -8.746 17.775 -7.574 1.00 20.37 166 TYR A C 1
ATOM 1328 O O . TYR A 1 166 ? -9.459 18.447 -6.828 1.00 20.61 166 TYR A O 1
ATOM 1337 N N . LEU A 1 167 ? -8.338 18.202 -8.768 1.00 20.43 167 LEU A N 1
ATOM 1338 C CA . LEU A 1 167 ? -8.672 19.542 -9.260 1.00 20.83 167 LEU A CA 1
ATOM 1339 C C . LEU A 1 167 ? -10.142 19.688 -9.655 1.00 21.22 167 LEU A C 1
ATOM 1340 O O . LEU A 1 167 ? -10.667 20.801 -9.713 1.00 21.44 167 LEU A O 1
ATOM 1345 N N . ASP A 1 168 ? -10.796 18.561 -9.923 1.00 21.45 168 ASP A N 1
ATOM 1346 C CA . ASP A 1 168 ? -12.230 18.542 -10.199 1.00 21.98 168 ASP A CA 1
ATOM 1347 C C . ASP A 1 168 ? -13.046 18.446 -8.909 1.00 22.41 168 ASP A C 1
ATOM 1348 O O . ASP A 1 168 ? -14.219 18.825 -8.879 1.00 22.72 168 ASP A O 1
ATOM 1353 N N . LYS A 1 169 ? -12.415 17.940 -7.850 1.00 22.59 169 LYS A N 1
ATOM 1354 C CA . LYS A 1 169 ? -12.997 17.942 -6.508 1.00 23.05 169 LYS A CA 1
ATOM 1355 C C . LYS A 1 169 ? -12.785 19.302 -5.847 1.00 23.45 169 LYS A C 1
ATOM 1356 O O . LYS A 1 169 ? -13.693 19.840 -5.210 1.00 23.81 169 LYS A O 1
ATOM 1362 N N . ASN A 1 170 ? -11.578 19.842 -6.003 1.00 23.56 170 ASN A N 1
ATOM 1363 C CA . ASN A 1 170 ? -11.224 21.156 -5.477 1.00 24.03 170 ASN A CA 1
ATOM 1364 C C . ASN A 1 170 ? -10.603 22.038 -6.566 1.00 23.98 170 ASN A C 1
ATOM 1365 O O . ASN A 1 170 ? -9.402 21.944 -6.835 1.00 23.75 170 ASN A O 1
ATOM 1370 N N . PRO A 1 171 ? -11.428 22.894 -7.203 1.00 24.24 171 PRO A N 1
ATOM 1371 C CA . PRO A 1 171 ? -10.969 23.805 -8.258 1.00 24.26 171 PRO A CA 1
ATOM 1372 C C . PRO A 1 171 ? -10.064 24.923 -7.737 1.00 24.39 171 PRO A C 1
ATOM 1373 O O . PRO A 1 171 ? -9.401 25.598 -8.528 1.00 24.39 171 PRO A O 1
ATOM 1377 N N . GLN A 1 172 ? -10.042 25.106 -6.418 1.00 24.58 172 GLN A N 1
ATOM 1378 C CA . GLN A 1 172 ? -9.236 26.148 -5.781 1.00 24.73 172 GLN A CA 1
ATOM 1379 C C . GLN A 1 172 ? -7.796 25.688 -5.535 1.00 24.28 172 GLN A C 1
ATOM 1380 O O . GLN A 1 172 ? -6.933 26.495 -5.180 1.00 24.38 172 GLN A O 1
ATOM 1386 N N . GLY A 1 173 ? -7.546 24.394 -5.734 1.00 23.78 173 GLY A N 1
ATOM 1387 C CA . GLY A 1 173 ? -6.230 23.795 -5.501 1.00 23.20 173 GLY A CA 1
ATOM 1388 C C . GLY A 1 173 ? -5.147 24.268 -6.454 1.00 22.80 173 GLY A C 1
ATOM 1389 O O . GLY A 1 173 ? -5.424 24.985 -7.420 1.00 22.80 173 GLY A O 1
ATOM 1390 N N . TYR A 1 174 ? -3.911 23.855 -6.178 1.00 22.40 174 TYR A N 1
ATOM 1391 C CA . TYR A 1 174 ? -2.750 24.263 -6.971 1.00 22.03 174 TYR A CA 1
ATOM 1392 C C . TYR A 1 174 ? -2.841 23.821 -8.431 1.00 21.58 174 TYR A C 1
ATOM 1393 O O . TYR A 1 174 ? -3.102 22.652 -8.725 1.00 21.32 174 TYR A O 1
ATOM 1402 N N . ALA A 1 175 ? -2.622 24.774 -9.333 1.00 21.35 175 ALA A N 1
ATOM 1403 C CA . ALA A 1 175 ? -2.559 24.505 -10.764 1.00 20.88 175 ALA A CA 1
ATOM 1404 C C . ALA A 1 175 ? -1.194 24.918 -11.306 1.00 20.60 175 ALA A C 1
ATOM 1405 O O . ALA A 1 175 ? -0.759 26.058 -11.118 1.00 20.78 175 ALA A O 1
ATOM 1407 N N . CYS A 1 176 ? -0.521 23.977 -11.964 1.00 20.04 176 CYS A N 1
ATOM 1408 C CA . CYS A 1 176 ? 0.793 24.220 -12.555 1.00 19.63 176 CYS A CA 1
ATOM 1409 C C . CYS A 1 176 ? 0.662 25.104 -13.795 1.00 19.47 176 CYS A C 1
ATOM 1410 O O . CYS A 1 176 ? -0.136 24.801 -14.686 1.00 19.43 176 CYS A O 1
ATOM 1413 N N . PRO A 1 177 ? 1.444 26.202 -13.854 1.00 19.42 177 PRO A N 1
ATOM 1414 C CA . PRO A 1 177 ? 1.362 27.196 -14.935 1.00 19.37 177 PRO A CA 1
ATOM 1415 C C . PRO A 1 177 ? 1.605 26.633 -16.337 1.00 19.00 177 PRO A C 1
ATOM 1416 O O . PRO A 1 177 ? 1.128 27.210 -17.316 1.00 19.04 177 PRO A O 1
ATOM 1420 N N . THR A 1 178 ? 2.335 25.523 -16.426 1.00 18.57 178 THR A N 1
ATOM 1421 C CA . THR A 1 178 ? 2.615 24.879 -17.711 1.00 18.25 178 THR A CA 1
ATOM 1422 C C . THR A 1 178 ? 1.511 23.910 -18.140 1.00 17.99 178 THR A C 1
ATOM 1423 O O . THR A 1 178 ? 1.482 23.469 -19.293 1.00 17.89 178 THR A O 1
ATOM 1427 N N . HIS A 1 179 ? 0.612 23.579 -17.214 1.00 17.81 179 HIS A N 1
ATOM 1428 C CA . HIS A 1 179 ? -0.481 22.651 -17.503 1.00 17.55 179 HIS A CA 1
ATOM 1429 C C . HIS A 1 179 ? -1.691 23.344 -18.128 1.00 17.65 179 HIS A C 1
ATOM 1430 O O . HIS A 1 179 ? -2.611 23.783 -17.431 1.00 17.77 179 HIS A O 1
ATOM 1437 N N . TYR A 1 180 ? -1.659 23.442 -19.455 1.00 17.60 180 TYR A N 1
ATOM 1438 C CA . TYR A 1 180 ? -2.759 23.973 -20.257 1.00 17.70 180 TYR A CA 1
ATOM 1439 C C . TYR A 1 180 ? -2.637 23.430 -21.679 1.00 17.71 180 TYR A C 1
ATOM 1440 O O . TYR A 1 180 ? -1.544 23.053 -22.111 1.00 17.48 180 TYR A O 1
ATOM 1449 N N . LEU A 1 181 ? -3.754 23.389 -22.403 1.00 17.87 181 LEU A N 1
ATOM 1450 C CA . LEU A 1 181 ? -3.755 22.879 -23.772 1.00 17.98 181 LEU A CA 1
ATOM 1451 C C . LEU A 1 181 ? -3.220 23.909 -24.767 1.00 18.27 181 LEU A C 1
ATOM 1452 O O . LEU A 1 181 ? -3.835 24.956 -24.988 1.00 18.48 181 LEU A O 1
ATOM 1457 N N . ARG A 1 182 ? -2.069 23.595 -25.357 1.00 18.37 182 ARG A N 1
ATOM 1458 C CA . ARG A 1 182 ? -1.413 24.465 -26.332 1.00 18.74 182 ARG A CA 1
ATOM 1459 C C . ARG A 1 182 ? -1.988 24.270 -27.734 1.00 19.14 182 ARG A C 1
ATOM 1460 O O . ARG A 1 182 ? -2.549 23.214 -28.043 1.00 19.05 182 ARG A O 1
ATOM 1468 N N . GLU A 1 183 ? -1.845 25.294 -28.573 1.00 19.71 183 GLU A N 1
ATOM 1469 C CA . GLU A 1 183 ? -2.312 25.247 -29.959 1.00 20.24 183 GLU A CA 1
ATOM 1470 C C . GLU A 1 183 ? -1.427 24.350 -30.821 1.00 20.24 183 GLU A C 1
ATOM 1471 O O . GLU A 1 183 ? -0.202 24.354 -30.686 1.00 20.27 183 GLU A O 1
ATOM 1477 N N . SER B 1 3 ? 3.258 36.526 8.764 1.00 19.94 3 SER B N 1
ATOM 1478 C CA . SER B 1 3 ? 1.990 36.139 9.446 1.00 19.70 3 SER B CA 1
ATOM 1479 C C . SER B 1 3 ? 2.210 34.976 10.411 1.00 19.32 3 SER B C 1
ATOM 1480 O O . SER B 1 3 ? 2.914 34.012 10.094 1.00 19.17 3 SER B O 1
ATOM 1483 N N . LEU B 1 4 ? 1.598 35.082 11.587 1.00 19.06 4 LEU B N 1
ATOM 1484 C CA . LEU B 1 4 ? 1.757 34.095 12.653 1.00 18.67 4 LEU B CA 1
ATOM 1485 C C . LEU B 1 4 ? 0.480 33.279 12.855 1.00 18.42 4 LEU B C 1
ATOM 1486 O O . LEU B 1 4 ? 0.498 32.235 13.509 1.00 18.18 4 LEU B O 1
ATOM 1491 N N . ILE B 1 5 ? -0.620 33.764 12.286 1.00 18.35 5 ILE B N 1
ATOM 1492 C CA . ILE B 1 5 ? -1.936 33.155 12.472 1.00 18.19 5 ILE B CA 1
ATOM 1493 C C . ILE B 1 5 ? -2.398 32.442 11.200 1.00 18.04 5 ILE B C 1
ATOM 1494 O O . ILE B 1 5 ? -2.198 32.940 10.089 1.00 18.11 5 ILE B O 1
ATOM 1499 N N . SER B 1 6 ? -3.003 31.269 11.380 1.00 17.80 6 SER B N 1
ATOM 1500 C CA . SER B 1 6 ? -3.618 30.521 10.285 1.00 17.68 6 SER B CA 1
ATOM 1501 C C . SER B 1 6 ? -4.693 31.356 9.593 1.00 17.80 6 SER B C 1
ATOM 1502 O O . SER B 1 6 ? -5.508 32.005 10.254 1.00 17.84 6 SER B O 1
ATOM 1505 N N . LYS B 1 7 ? -4.682 31.330 8.262 1.00 17.80 7 LYS B N 1
ATOM 1506 C CA . LYS B 1 7 ? -5.619 32.108 7.451 1.00 17.93 7 LYS B CA 1
ATOM 1507 C C . LYS B 1 7 ? -7.046 31.556 7.499 1.00 17.73 7 LYS B C 1
ATOM 1508 O O . LYS B 1 7 ? -7.997 32.263 7.162 1.00 17.97 7 LYS B O 1
ATOM 1514 N N . THR B 1 8 ? -7.187 30.302 7.925 1.00 17.35 8 THR B N 1
ATOM 1515 C CA . THR B 1 8 ? -8.480 29.611 7.897 1.00 17.13 8 THR B CA 1
ATOM 1516 C C . THR B 1 8 ? -9.041 29.242 9.277 1.00 16.92 8 THR B C 1
ATOM 1517 O O . THR B 1 8 ? -10.224 28.914 9.395 1.00 17.00 8 THR B O 1
ATOM 1521 N N . ILE B 1 9 ? -8.200 29.302 10.309 1.00 16.61 9 ILE B N 1
ATOM 1522 C CA . ILE B 1 9 ? -8.610 28.944 11.673 1.00 16.39 9 ILE B CA 1
ATOM 1523 C C . ILE B 1 9 ? -9.683 29.890 12.226 1.00 16.50 9 ILE B C 1
ATOM 1524 O O . ILE B 1 9 ? -9.649 31.097 11.969 1.00 16.59 9 ILE B O 1
ATOM 1529 N N . LYS B 1 10 ? -10.641 29.331 12.961 1.00 16.45 10 LYS B N 1
ATOM 1530 C CA . LYS B 1 10 ? -11.627 30.135 13.678 1.00 16.60 10 LYS B CA 1
ATOM 1531 C C . LYS B 1 10 ? -10.963 30.699 14.932 1.00 16.46 10 LYS B C 1
ATOM 1532 O O . LYS B 1 10 ? -10.652 29.961 15.870 1.00 16.32 10 LYS B O 1
ATOM 1538 N N . TYR B 1 11 ? -10.736 32.009 14.928 1.00 16.45 11 TYR B N 1
ATOM 1539 C CA . TYR B 1 11 ? -10.012 32.672 16.007 1.00 16.37 11 TYR B CA 1
ATOM 1540 C C . TYR B 1 11 ? -10.514 34.096 16.225 1.00 16.60 11 TYR B C 1
ATOM 1541 O O . TYR B 1 11 ? -10.480 34.928 15.315 1.00 16.70 11 TYR B O 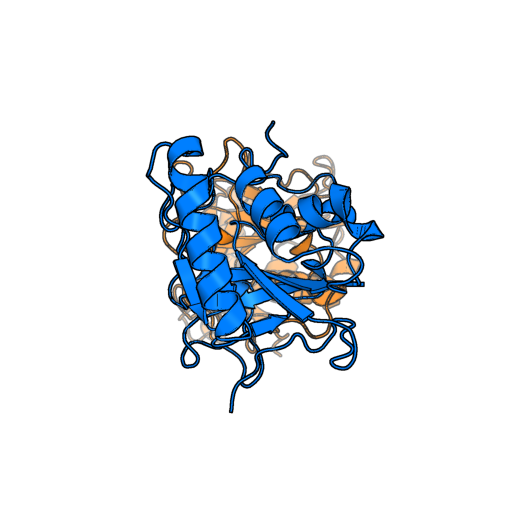1
ATOM 1550 N N . ASP B 1 12 ? -10.989 34.355 17.441 1.00 16.75 12 ASP B N 1
ATOM 1551 C CA . ASP B 1 12 ? -11.451 35.678 17.845 1.00 17.00 12 ASP B CA 1
ATOM 1552 C C . ASP B 1 12 ? -10.519 36.225 18.928 1.00 17.00 12 ASP B C 1
ATOM 1553 O O . ASP B 1 12 ? -10.538 35.741 20.061 1.00 16.95 12 ASP B O 1
ATOM 1558 N N . PRO B 1 13 ? -9.702 37.241 18.582 1.00 17.04 13 PRO B N 1
ATOM 1559 C CA . PRO B 1 13 ? -8.711 37.818 19.500 1.00 17.06 13 PRO B CA 1
ATOM 1560 C C . PRO B 1 13 ? -9.323 38.464 20.744 1.00 17.26 13 PRO B C 1
ATOM 1561 O O . PRO B 1 13 ? -8.609 38.733 21.711 1.00 17.33 13 PRO B O 1
ATOM 1565 N N . ALA B 1 14 ? -10.633 38.704 20.710 1.00 17.41 14 ALA B N 1
ATOM 1566 C CA . ALA B 1 14 ? -11.355 39.292 21.835 1.00 17.57 14 ALA B CA 1
ATOM 1567 C C . ALA B 1 14 ? -11.561 38.311 22.989 1.00 17.47 14 ALA B C 1
ATOM 1568 O O . ALA B 1 14 ? -11.778 38.728 24.129 1.00 17.64 14 ALA B O 1
ATOM 1570 N N . LYS B 1 15 ? -11.491 37.014 22.691 1.00 17.18 15 LYS B N 1
ATOM 1571 C CA . LYS B 1 15 ? -11.732 35.979 23.699 1.00 17.05 15 LYS B CA 1
ATOM 1572 C C . LYS B 1 15 ? -10.802 34.764 23.612 1.00 16.64 15 LYS B C 1
ATOM 1573 O O . LYS B 1 15 ? -10.649 34.037 24.594 1.00 16.64 15 LYS B O 1
ATOM 1579 N N . ASP B 1 16 ? -10.186 34.548 22.450 1.00 16.31 16 ASP B N 1
ATOM 1580 C CA . ASP B 1 16 ? -9.382 33.343 22.209 1.00 15.90 16 ASP B CA 1
ATOM 1581 C C . ASP B 1 16 ? -7.876 33.584 22.248 1.00 15.75 16 ASP B C 1
ATOM 1582 O O . ASP B 1 16 ? -7.404 34.691 21.981 1.00 15.84 16 ASP B O 1
ATOM 1587 N N . LYS B 1 17 ? -7.134 32.529 22.578 1.00 15.54 17 LYS B N 1
ATOM 1588 C CA . LYS B 1 17 ? -5.672 32.544 22.549 1.00 15.41 17 LYS B CA 1
ATOM 1589 C C . LYS B 1 17 ? -5.144 31.471 21.597 1.00 15.00 17 LYS B C 1
ATOM 1590 O O . LYS B 1 17 ? -5.874 30.548 21.225 1.00 14.91 17 LYS B O 1
ATOM 1596 N N . LEU B 1 18 ? -3.878 31.600 21.203 1.00 14.65 18 LEU B N 1
ATOM 1597 C CA . LEU B 1 18 ? -3.265 30.669 20.255 1.00 14.27 18 LEU B CA 1
ATOM 1598 C C . LEU B 1 18 ? -2.046 29.947 20.822 1.00 14.01 18 LEU B C 1
ATOM 1599 O O . LEU B 1 18 ? -1.301 30.500 21.635 1.00 14.09 18 LEU B O 1
ATOM 1604 N N . ILE B 1 19 ? -1.863 28.704 20.383 1.00 13.71 19 ILE B N 1
ATOM 1605 C CA . ILE B 1 19 ? -0.661 27.920 20.671 1.00 13.41 19 ILE B CA 1
ATOM 1606 C C . IL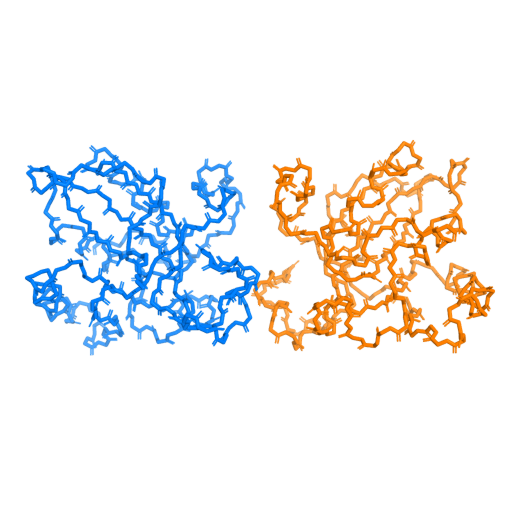E B 1 19 ? -0.344 26.999 19.488 1.00 13.17 19 ILE B C 1
ATOM 1607 O O . ILE B 1 19 ? -1.222 26.294 18.984 1.00 13.13 19 ILE B O 1
ATOM 1612 N N . THR B 1 20 ? 0.909 27.032 19.043 1.00 12.97 20 THR B N 1
ATOM 1613 C CA . THR B 1 20 ? 1.352 26.242 17.897 1.00 12.74 20 THR B CA 1
ATOM 1614 C C . THR B 1 20 ? 2.233 25.083 18.367 1.00 12.71 20 THR B C 1
ATOM 1615 O O . THR B 1 20 ? 3.272 25.292 19.000 1.00 12.64 20 THR B O 1
ATOM 1619 N N . LEU B 1 21 ? 1.802 23.866 18.046 1.00 12.64 21 LEU B N 1
ATOM 1620 C CA . LEU B 1 21 ? 2.382 22.652 18.618 1.00 12.69 21 LEU B CA 1
ATOM 1621 C C . LEU B 1 21 ? 3.042 21.767 17.566 1.00 12.68 21 LEU B C 1
ATOM 1622 O O . LEU B 1 21 ? 2.420 21.410 16.565 1.00 12.69 21 LEU B O 1
ATOM 1627 N N . ALA B 1 22 ? 4.300 21.410 17.811 1.00 12.67 22 ALA B N 1
ATOM 1628 C CA . ALA B 1 22 ? 5.043 20.510 16.934 1.00 12.66 22 ALA B CA 1
ATOM 1629 C C . ALA B 1 22 ? 5.375 19.216 17.667 1.00 12.67 22 ALA B C 1
ATOM 1630 O O . ALA B 1 22 ? 6.073 19.235 18.682 1.00 12.75 22 ALA B O 1
ATOM 1632 N N . CYS B 1 23 ? 4.862 18.099 17.157 1.00 12.63 23 CYS B N 1
ATOM 1633 C CA . CYS B 1 23 ? 5.128 16.785 17.749 1.00 12.73 23 CYS B CA 1
ATOM 1634 C C . CYS B 1 23 ? 5.148 15.646 16.725 1.00 12.57 23 CYS B C 1
ATOM 1635 O O . CYS B 1 23 ? 4.699 14.533 17.007 1.00 12.62 23 CYS B O 1
ATOM 1638 N N . GLY B 1 24 ? 5.689 15.933 15.544 1.00 12.42 24 GLY B N 1
ATOM 1639 C CA . GLY B 1 24 ? 5.817 14.937 14.484 1.00 12.27 24 GLY B CA 1
ATOM 1640 C C . GLY B 1 24 ? 4.777 15.096 13.395 1.00 12.12 24 GLY B C 1
ATOM 1641 O O . GLY B 1 24 ? 4.295 16.203 13.143 1.00 12.13 24 GLY B O 1
ATOM 1642 N N . CYS B 1 25 ? 4.440 13.981 12.747 1.00 12.04 25 CYS B N 1
ATOM 1643 C CA . CYS B 1 25 ? 3.426 13.948 11.694 1.00 11.89 25 CYS B CA 1
ATOM 1644 C C . CYS B 1 25 ? 2.158 14.663 12.154 1.00 11.73 25 CYS B C 1
ATOM 1645 O O . CYS B 1 25 ? 1.508 14.227 13.108 1.00 11.59 25 CYS B O 1
ATOM 1648 N N . PHE B 1 26 ? 1.820 15.764 11.483 1.00 11.62 26 PHE B N 1
ATOM 1649 C CA . PHE B 1 26 ? 0.703 16.610 11.925 1.00 11.59 26 PHE B CA 1
ATOM 1650 C C . PHE B 1 26 ? -0.696 16.004 11.760 1.00 11.61 26 PHE B C 1
ATOM 1651 O O . PHE B 1 26 ? -1.662 16.518 12.328 1.00 11.55 26 PHE B O 1
ATOM 1659 N N . TRP B 1 27 ? -0.795 14.914 10.997 1.00 11.73 27 TRP B N 1
ATOM 1660 C CA . TRP B 1 27 ? -2.040 14.151 10.901 1.00 11.81 27 TRP B CA 1
ATOM 1661 C C . TRP B 1 27 ? -2.376 13.562 12.266 1.00 11.81 27 TRP B C 1
ATOM 1662 O O . TRP B 1 27 ? -3.524 13.617 12.711 1.00 11.82 27 TRP B O 1
ATOM 1673 N N . GLY B 1 28 ? -1.358 13.003 12.919 1.00 11.78 28 GLY B N 1
ATOM 1674 C CA . GLY B 1 28 ? -1.493 12.443 14.259 1.00 11.84 28 GLY B CA 1
ATOM 1675 C C . GLY B 1 28 ? -1.769 13.505 15.303 1.00 11.73 28 GLY B C 1
ATOM 1676 O O . GLY B 1 28 ? -2.603 13.308 16.187 1.00 11.85 28 GLY B O 1
ATOM 1677 N N . THR B 1 29 ? -1.068 14.633 15.191 1.00 11.63 29 THR B N 1
ATOM 1678 C CA . THR B 1 29 ? -1.244 15.768 16.098 1.00 11.51 29 THR B CA 1
ATOM 1679 C C . THR B 1 29 ? -2.692 16.268 16.101 1.00 11.53 29 THR B C 1
ATOM 1680 O O . THR B 1 29 ? -3.282 16.452 17.168 1.00 11.51 29 THR B O 1
ATOM 1684 N N . GLU B 1 30 ? -3.256 16.475 14.910 1.00 11.50 30 GLU B N 1
ATOM 1685 C CA . GLU B 1 30 ? -4.648 16.913 14.784 1.00 11.58 30 GLU B CA 1
ATOM 1686 C C . GLU B 1 30 ? -5.627 15.846 15.273 1.00 11.74 30 GLU B C 1
ATOM 1687 O O . GLU B 1 30 ? -6.592 16.162 15.971 1.00 11.79 30 GLU B O 1
ATOM 1693 N N . HIS B 1 31 ? -5.369 14.591 14.906 1.00 11.89 31 HIS B N 1
ATOM 1694 C CA . HIS B 1 31 ? -6.216 13.471 15.317 1.00 12.11 31 HIS B CA 1
ATOM 1695 C C . HIS B 1 31 ? -6.300 13.347 16.838 1.00 12.17 31 HIS B C 1
ATOM 1696 O O . HIS B 1 31 ? -7.383 13.138 17.381 1.00 12.24 31 HIS B O 1
ATOM 1703 N N . MET B 1 32 ? -5.161 13.497 17.513 1.00 12.14 32 MET B N 1
ATOM 1704 C CA . MET B 1 32 ? -5.097 13.395 18.973 1.00 12.33 32 MET B CA 1
ATOM 1705 C C . MET B 1 32 ? -5.854 14.516 19.682 1.00 12.34 32 MET B C 1
ATOM 1706 O O . MET B 1 32 ? -6.621 14.257 20.613 1.00 12.47 32 MET B O 1
ATOM 1711 N N . TYR B 1 33 ? -5.644 15.752 19.236 1.00 12.22 33 TYR B N 1
ATOM 1712 C CA . TYR B 1 33 ? -6.314 16.910 19.830 1.00 12.32 33 TYR B CA 1
ATOM 1713 C C . TYR B 1 33 ? -7.813 16.954 19.542 1.00 12.50 33 TYR B C 1
ATOM 1714 O O . TYR B 1 33 ? -8.594 17.402 20.382 1.00 12.60 33 TYR B O 1
ATOM 1723 N N . ARG B 1 34 ? -8.214 16.477 18.366 1.00 12.63 34 ARG B N 1
ATOM 1724 C CA . ARG B 1 34 ? -9.630 16.458 17.998 1.00 12.90 34 ARG B CA 1
ATOM 1725 C C . ARG B 1 34 ? -10.398 15.282 18.602 1.00 13.17 34 ARG B C 1
ATOM 1726 O O . ARG B 1 34 ? -11.591 15.398 18.880 1.00 13.36 34 ARG B O 1
ATOM 1734 N N . LYS B 1 35 ? -9.717 14.156 18.800 1.00 13.31 35 LYS B N 1
ATOM 1735 C CA . LYS B 1 35 ? -10.337 12.980 19.410 1.00 13.68 35 LYS B CA 1
ATOM 1736 C C . LYS B 1 35 ? -10.628 13.209 20.895 1.00 13.82 35 LYS B C 1
ATOM 1737 O O . LYS B 1 35 ? -11.669 12.787 21.402 1.00 13.97 35 LYS B O 1
ATOM 1743 N N . TYR B 1 36 ? -9.712 13.894 21.577 1.00 13.76 36 TYR B N 1
ATOM 1744 C CA . TYR B 1 36 ? -9.785 14.051 23.029 1.00 13.98 36 TYR B CA 1
ATOM 1745 C C . TYR B 1 36 ? -10.209 15.434 23.516 1.00 14.03 36 TYR B C 1
ATOM 1746 O O . TYR B 1 36 ? -10.811 15.551 24.585 1.00 14.32 36 TYR B O 1
ATOM 1755 N N . LEU B 1 37 ? -9.901 16.477 22.746 1.00 13.90 37 LEU B N 1
ATOM 1756 C CA . LEU B 1 37 ? -10.087 17.851 23.229 1.00 13.95 37 LEU B CA 1
ATOM 1757 C C . LEU B 1 37 ? -10.837 18.805 22.288 1.00 13.99 37 LEU B C 1
ATOM 1758 O O . LEU B 1 37 ? -10.904 20.008 22.559 1.00 13.97 37 LEU B O 1
ATOM 1763 N N . ASN B 1 38 ? -11.411 18.280 21.204 1.00 14.09 38 ASN B N 1
ATOM 1764 C CA . ASN B 1 38 ? -12.157 19.112 20.249 1.00 14.25 38 ASN B CA 1
ATOM 1765 C C . ASN B 1 38 ? -13.351 19.810 20.895 1.00 14.52 38 ASN B C 1
ATOM 1766 O O . ASN B 1 38 ? -13.735 20.907 20.486 1.00 14.60 38 ASN B O 1
ATOM 1771 N N . ASP B 1 39 ? -13.923 19.161 21.907 1.00 14.88 39 ASP B N 1
ATOM 1772 C CA . ASP B 1 39 ? -15.024 19.713 22.693 1.00 15.25 39 ASP B CA 1
ATOM 1773 C C . ASP B 1 39 ? -14.612 20.937 23.512 1.00 15.30 39 ASP B C 1
ATOM 1774 O O . ASP B 1 39 ? -15.449 21.778 23.843 1.00 15.43 39 ASP B O 1
ATOM 1779 N N . ARG B 1 40 ? -13.321 21.030 23.826 1.00 15.21 40 ARG B N 1
ATOM 1780 C CA . ARG B 1 40 ? -12.806 22.077 24.710 1.00 15.31 40 ARG B CA 1
ATOM 1781 C C . ARG B 1 40 ? -11.949 23.129 24.000 1.00 15.10 40 ARG B C 1
ATOM 1782 O O . ARG B 1 40 ? -11.461 24.066 24.635 1.00 15.14 40 ARG B O 1
ATOM 1790 N N . ILE B 1 41 ? -11.772 22.975 22.689 1.00 14.89 41 ILE B N 1
ATOM 1791 C CA . ILE B 1 41 ? -11.058 23.972 21.887 1.00 14.69 41 ILE B CA 1
ATOM 1792 C C . ILE B 1 41 ? -12.007 24.679 20.916 1.00 14.75 41 ILE B C 1
ATOM 1793 O O . ILE B 1 41 ? -13.094 24.176 20.624 1.00 14.91 41 ILE B O 1
ATOM 1798 N N . VAL B 1 42 ? -11.594 25.848 20.431 1.00 14.63 42 VAL B N 1
ATOM 1799 C CA . VAL B 1 42 ? -12.380 26.596 19.451 1.00 14.67 42 VAL B CA 1
ATOM 1800 C C . VAL B 1 42 ? -12.197 25.985 18.060 1.00 14.55 42 VAL B C 1
ATOM 1801 O O . VAL B 1 42 ? -13.172 25.605 17.408 1.00 14.60 42 VAL B O 1
ATOM 1805 N N . ASP B 1 43 ? -10.941 25.885 17.625 1.00 14.36 43 ASP B N 1
ATOM 1806 C CA . ASP B 1 43 ? -10.593 25.344 16.313 1.00 14.25 43 ASP B CA 1
ATOM 1807 C C . ASP B 1 43 ? -9.106 25.002 16.263 1.00 14.07 43 ASP B C 1
ATOM 1808 O O . ASP B 1 43 ? -8.318 25.497 17.074 1.00 14.07 43 ASP B O 1
ATOM 1813 N N . CYS B 1 44 ? -8.732 24.145 15.317 1.00 14.03 44 CYS B N 1
ATOM 1814 C CA . CYS B 1 44 ? -7.327 23.834 15.064 1.00 13.88 44 CYS B CA 1
ATOM 1815 C C . CYS B 1 44 ? -7.064 23.572 13.582 1.00 13.93 44 CYS B C 1
ATOM 1816 O O . CYS B 1 44 ? -7.928 23.058 12.868 1.00 14.01 44 CYS B O 1
ATOM 1819 N N . LYS B 1 45 ? -5.868 23.946 13.131 1.00 13.93 45 LYS B N 1
ATOM 1820 C CA . LYS B 1 45 ? -5.456 23.769 11.739 1.00 14.02 45 LYS B CA 1
ATOM 1821 C C . LYS B 1 45 ? -3.997 23.328 11.666 1.00 13.97 45 LYS B C 1
ATOM 1822 O O . LYS B 1 45 ? -3.147 23.853 12.391 1.00 13.88 45 LYS B O 1
ATOM 1828 N N . VAL B 1 46 ? -3.713 22.363 10.794 1.00 14.00 46 VAL B N 1
ATOM 1829 C CA . VAL B 1 46 ? -2.337 21.909 10.573 1.00 14.03 46 VAL B CA 1
ATOM 1830 C C . VAL B 1 46 ? -1.601 22.822 9.591 1.00 14.17 46 VAL B C 1
ATOM 1831 O O . VAL B 1 46 ? -2.222 23.458 8.735 1.00 14.31 46 VAL B O 1
ATOM 1835 N N . GLY B 1 47 ? -0.280 22.888 9.729 1.00 14.23 47 GLY B N 1
ATOM 1836 C CA . GLY B 1 47 ? 0.534 23.744 8.874 1.00 14.39 47 GLY B CA 1
ATOM 1837 C C . GLY B 1 47 ? 2.028 23.583 9.060 1.00 14.46 47 GLY B C 1
ATOM 1838 O O . GLY B 1 47 ? 2.498 22.574 9.592 1.00 14.42 47 GLY B O 1
ATOM 1839 N N . TYR B 1 48 ? 2.769 24.594 8.615 1.00 14.62 48 TYR B N 1
ATOM 1840 C CA . TYR B 1 48 ? 4.226 24.594 8.676 1.00 14.77 48 TYR B CA 1
ATOM 1841 C C . TYR B 1 48 ? 4.696 25.872 9.358 1.00 14.92 48 TYR B C 1
ATOM 1842 O O . TYR B 1 48 ? 4.373 26.976 8.912 1.00 15.01 48 TYR B O 1
ATOM 1851 N N . ALA B 1 49 ? 5.452 25.717 10.443 1.00 15.04 49 ALA B N 1
ATOM 1852 C CA . ALA B 1 49 ? 5.840 26.851 11.280 1.00 15.30 49 ALA B CA 1
ATOM 1853 C C . ALA B 1 49 ? 7.332 26.904 11.604 1.00 15.5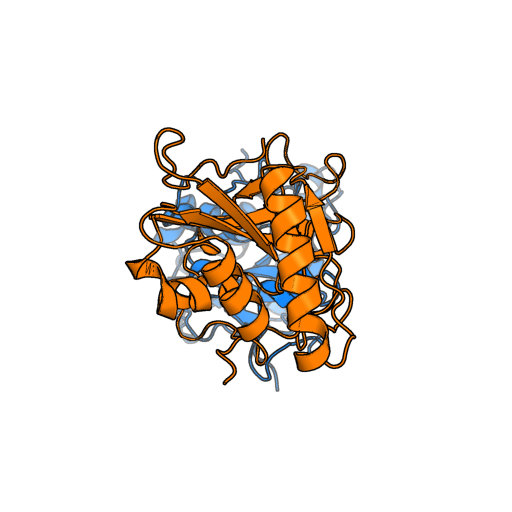5 49 ALA B C 1
ATOM 1854 O O . ALA B 1 49 ? 8.014 25.877 11.610 1.00 15.57 49 ALA B O 1
ATOM 1856 N N . ASN B 1 50 ? 7.811 28.118 11.880 1.00 15.93 50 ASN B N 1
ATOM 1857 C CA . ASN B 1 50 ? 9.203 28.391 12.265 1.00 16.33 50 ASN B CA 1
ATOM 1858 C C . ASN B 1 50 ? 10.259 27.816 11.318 1.00 16.69 50 ASN B C 1
ATOM 1859 O O . ASN B 1 50 ? 11.198 27.139 11.742 1.00 16.66 50 ASN B O 1
ATOM 1864 N N . GLY B 1 51 ? 10.085 28.104 10.031 1.00 17.16 51 GLY B N 1
ATOM 1865 C CA . GLY B 1 51 ? 11.043 27.717 9.004 1.00 17.84 51 GLY B CA 1
ATOM 1866 C C . GLY B 1 51 ? 11.672 28.915 8.321 1.00 18.48 51 GLY B C 1
ATOM 1867 O O . GLY B 1 51 ? 11.432 30.061 8.708 1.00 18.56 51 GLY B O 1
ATOM 1868 N N . GLU B 1 52 ? 12.476 28.643 7.298 1.00 19.07 52 GLU B N 1
ATOM 1869 C CA . GLU B 1 52 ? 13.191 29.686 6.569 1.00 19.86 52 GLU B CA 1
ATOM 1870 C C . GLU B 1 52 ? 12.307 30.306 5.489 1.00 20.06 52 GLU B C 1
ATOM 1871 O O . GLU B 1 52 ? 11.796 29.602 4.613 1.00 20.02 52 GLU B O 1
ATOM 1877 N N . GLU B 1 53 ? 12.131 31.624 5.568 1.00 20.40 53 GLU B N 1
ATOM 1878 C CA . GLU B 1 53 ? 11.303 32.380 4.621 1.00 20.69 53 GLU B CA 1
ATOM 1879 C C . GLU B 1 53 ? 11.819 32.295 3.184 1.00 21.08 53 GLU B C 1
ATOM 1880 O O . GLU B 1 53 ? 11.030 32.277 2.237 1.00 21.12 53 GLU B O 1
ATOM 1886 N N . SER B 1 54 ? 13.142 32.238 3.035 1.00 21.47 54 SER B N 1
ATOM 1887 C CA . SER B 1 54 ? 13.788 32.183 1.723 1.00 21.97 54 SER B CA 1
ATOM 1888 C C . SER B 1 54 ? 13.536 30.869 0.981 1.00 22.00 54 SER B C 1
ATOM 1889 O O . SER B 1 54 ? 13.644 30.814 -0.247 1.00 22.26 54 SER B O 1
ATOM 1892 N N . LYS B 1 55 ? 13.201 29.818 1.727 1.00 21.84 55 LYS B N 1
ATOM 1893 C CA . LYS B 1 55 ? 12.981 28.493 1.141 1.00 21.92 55 LYS B CA 1
ATOM 1894 C C . LYS B 1 55 ? 11.509 28.194 0.834 1.00 21.70 55 LYS B C 1
ATOM 1895 O O . LYS B 1 55 ? 11.150 27.056 0.515 1.00 21.62 55 LYS B O 1
ATOM 1901 N N . LYS B 1 56 ? 10.668 29.223 0.927 1.00 21.61 56 LYS B N 1
ATOM 1902 C CA . LYS B 1 56 ? 9.283 29.142 0.472 1.00 21.49 56 LYS B CA 1
ATOM 1903 C C . LYS B 1 56 ? 9.258 29.046 -1.050 1.00 21.75 56 LYS B C 1
ATOM 1904 O O . LYS B 1 56 ? 9.936 29.815 -1.736 1.00 22.05 56 LYS B O 1
ATOM 1910 N N . ASP B 1 57 ? 8.482 28.099 -1.572 1.00 21.68 57 ASP B N 1
ATOM 1911 C CA . ASP B 1 57 ? 8.383 27.885 -3.021 1.00 21.95 57 ASP B CA 1
ATOM 1912 C C . ASP B 1 57 ? 7.266 28.705 -3.681 1.00 22.03 57 ASP B C 1
ATOM 1913 O O . ASP B 1 57 ? 7.100 28.674 -4.903 1.00 22.36 57 ASP B O 1
ATOM 1918 N N . SER B 1 58 ? 6.510 29.431 -2.862 1.00 21.83 58 SER B N 1
ATOM 1919 C CA . SER B 1 58 ? 5.498 30.371 -3.343 1.00 21.93 58 SER B CA 1
ATOM 1920 C C . SER B 1 58 ? 5.557 31.659 -2.513 1.00 21.87 58 SER B C 1
ATOM 1921 O O . SER B 1 58 ? 6.028 31.631 -1.372 1.00 21.67 58 SER B O 1
ATOM 1924 N N . PRO B 1 59 ? 5.093 32.793 -3.083 1.00 22.05 59 PRO B N 1
ATOM 1925 C CA . PRO B 1 59 ? 5.183 34.094 -2.406 1.00 22.04 59 PRO B CA 1
ATOM 1926 C C . PRO B 1 59 ? 4.566 34.151 -1.003 1.00 21.63 59 PRO B C 1
ATOM 1927 O O . PRO B 1 59 ? 5.106 34.833 -0.130 1.00 21.64 59 PRO B O 1
ATOM 1931 N N . SER B 1 60 ? 3.462 33.436 -0.789 1.00 21.28 60 SER B N 1
ATOM 1932 C CA . SER B 1 60 ? 2.725 33.523 0.476 1.00 20.90 60 SER B CA 1
ATOM 1933 C C . SER B 1 60 ? 2.505 32.190 1.198 1.00 20.42 60 SER B C 1
ATOM 1934 O O . SER B 1 60 ? 1.718 32.122 2.147 1.00 20.23 60 SER B O 1
ATOM 1937 N N . SER B 1 61 ? 3.200 31.141 0.759 1.00 20.18 61 SER B N 1
ATOM 1938 C CA . SER B 1 61 ? 3.046 29.808 1.351 1.00 19.70 61 SER B CA 1
ATOM 1939 C C . SER B 1 61 ? 4.249 28.896 1.094 1.00 19.58 61 SER B C 1
ATOM 1940 O O . SER B 1 61 ? 5.163 29.247 0.342 1.00 19.74 61 SER B O 1
ATOM 1943 N N . VAL B 1 62 ? 4.238 27.731 1.739 1.00 19.19 62 VAL B N 1
ATOM 1944 C CA . VAL B 1 62 ? 5.202 26.664 1.473 1.00 19.02 62 VAL B CA 1
ATOM 1945 C C . VAL B 1 62 ? 4.452 25.336 1.296 1.00 18.84 62 VAL B C 1
ATOM 1946 O O . VAL B 1 62 ? 3.552 25.013 2.077 1.00 18.67 62 VAL B O 1
ATOM 1950 N N . SER B 1 63 ? 4.812 24.587 0.256 1.00 18.82 63 SER B N 1
ATOM 1951 C CA . SER B 1 63 ? 4.112 23.346 -0.084 1.00 18.69 63 SER B CA 1
ATOM 1952 C C . SER B 1 63 ? 4.668 22.132 0.660 1.00 18.44 63 SER B C 1
ATOM 1953 O O . SER B 1 63 ? 5.790 22.166 1.173 1.00 18.37 63 SER B O 1
ATOM 1956 N N . TYR B 1 64 ? 3.873 21.063 0.699 1.00 18.24 64 TYR B N 1
ATOM 1957 C CA . TYR B 1 64 ? 4.240 19.819 1.375 1.00 18.06 64 TYR B CA 1
ATOM 1958 C C . TYR B 1 64 ? 5.496 19.165 0.796 1.00 18.20 64 TYR B C 1
ATOM 1959 O O . TYR B 1 64 ? 6.367 18.719 1.547 1.00 18.09 64 TYR B O 1
ATOM 1968 N N . LYS B 1 65 ? 5.579 19.114 -0.533 1.00 18.41 65 LYS B N 1
ATOM 1969 C CA . LYS B 1 65 ? 6.737 18.547 -1.228 1.00 18.65 65 LYS B CA 1
ATOM 1970 C C . LYS B 1 65 ? 8.037 19.258 -0.843 1.00 18.59 65 LYS B C 1
ATOM 1971 O O . LYS B 1 65 ? 9.059 18.607 -0.605 1.00 18.62 65 LYS B O 1
ATOM 1977 N N . ARG B 1 66 ? 7.983 20.587 -0.781 1.00 18.52 66 ARG B N 1
ATOM 1978 C CA . ARG B 1 66 ? 9.136 21.408 -0.415 1.00 18.58 66 ARG B CA 1
ATOM 1979 C C . ARG B 1 66 ? 9.600 21.128 1.017 1.00 18.31 66 ARG B C 1
ATOM 1980 O O . ARG B 1 66 ? 10.799 20.994 1.268 1.00 18.39 66 ARG B O 1
ATOM 1988 N N . VAL B 1 67 ? 8.642 21.031 1.939 1.00 18.04 67 VAL B N 1
ATOM 1989 C CA . VAL B 1 67 ? 8.918 20.719 3.346 1.00 17.79 67 VAL B CA 1
ATOM 1990 C C . VAL B 1 67 ? 9.493 19.304 3.497 1.00 17.83 67 VAL B C 1
ATOM 1991 O O . VAL B 1 67 ? 10.324 19.055 4.374 1.00 17.82 67 VAL B O 1
ATOM 1995 N N . CYS B 1 68 ? 9.061 18.395 2.623 1.00 17.94 68 CYS B N 1
ATOM 1996 C CA . CYS B 1 68 ? 9.547 17.013 2.615 1.00 17.97 68 CYS B CA 1
ATOM 1997 C C . CYS B 1 68 ? 11.005 16.883 2.168 1.00 18.17 68 CYS B C 1
ATOM 1998 O O . CYS B 1 68 ? 11.601 15.808 2.282 1.00 18.25 68 CYS B O 1
ATOM 2001 N N . GLY B 1 69 ? 11.570 17.977 1.661 1.00 18.29 69 GLY B N 1
ATOM 2002 C CA . GLY B 1 69 ? 12.987 18.033 1.307 1.00 18.49 69 GLY B CA 1
ATOM 2003 C C . GLY B 1 69 ? 13.882 17.930 2.529 1.00 18.35 69 GLY B C 1
ATOM 2004 O O . GLY B 1 69 ? 15.002 17.423 2.444 1.00 18.57 69 GLY B O 1
ATOM 2005 N N . GLY B 1 70 ? 13.380 18.414 3.664 1.00 18.07 70 GLY B N 1
ATOM 2006 C CA . GLY B 1 70 ? 14.089 18.338 4.939 1.00 17.93 70 GLY B CA 1
ATOM 2007 C C . GLY B 1 70 ? 15.076 19.466 5.170 1.00 18.01 70 GLY B C 1
ATOM 2008 O O . GLY B 1 70 ? 15.847 19.433 6.132 1.00 18.05 70 GLY B O 1
ATOM 2009 N N . ASP B 1 71 ? 15.042 20.472 4.298 1.00 18.06 71 ASP B N 1
ATOM 2010 C CA . ASP B 1 71 ? 16.020 21.560 4.330 1.00 18.12 71 ASP B CA 1
ATOM 2011 C C . ASP B 1 71 ? 15.417 22.947 4.582 1.00 17.91 71 ASP B C 1
ATOM 2012 O O . ASP B 1 71 ? 16.151 23.933 4.690 1.00 18.05 71 ASP B O 1
ATOM 2017 N N . THR B 1 72 ? 14.091 23.016 4.693 1.00 17.47 72 THR B N 1
ATOM 2018 C CA . THR B 1 72 ? 13.384 24.296 4.840 1.00 17.21 72 THR B CA 1
ATOM 2019 C C . THR B 1 72 ? 13.316 24.802 6.284 1.00 16.91 72 THR B C 1
ATOM 2020 O O . THR B 1 72 ? 12.979 25.966 6.519 1.00 16.81 72 THR B O 1
ATOM 2024 N N . ASP B 1 73 ? 13.628 23.921 7.236 1.00 16.70 73 ASP B N 1
ATOM 2025 C CA . ASP B 1 73 ? 13.531 24.204 8.680 1.00 16.48 73 ASP B CA 1
ATOM 2026 C C . ASP B 1 73 ? 12.093 24.328 9.200 1.00 16.03 73 ASP B C 1
ATOM 2027 O O . ASP B 1 73 ? 11.882 24.497 10.404 1.00 15.92 73 ASP B O 1
ATOM 2032 N N . PHE B 1 74 ? 11.114 24.243 8.299 1.00 15.77 74 PHE B N 1
ATOM 2033 C CA . PHE B 1 74 ? 9.702 24.276 8.682 1.00 15.40 74 PHE B CA 1
ATOM 2034 C C . PHE B 1 74 ? 9.311 23.014 9.437 1.00 15.06 74 PHE B C 1
ATOM 2035 O O . PHE B 1 74 ? 9.630 21.904 9.011 1.00 15.03 74 PHE B O 1
ATOM 2043 N N . ALA B 1 75 ? 8.631 23.196 10.566 1.00 14.73 75 ALA B N 1
ATOM 2044 C CA . ALA B 1 75 ? 8.150 22.079 11.370 1.00 14.41 75 ALA B CA 1
ATOM 2045 C C . ALA B 1 75 ? 6.675 21.823 11.098 1.00 14.16 75 ALA B C 1
ATOM 2046 O O . ALA B 1 75 ? 5.887 22.764 10.979 1.00 14.15 75 ALA B O 1
ATOM 2048 N N . GLU B 1 76 ? 6.311 20.548 10.991 1.00 13.97 76 GLU B N 1
ATOM 2049 C CA . GLU B 1 76 ? 4.909 20.157 10.867 1.00 13.74 76 GLU B CA 1
ATOM 2050 C C . GLU B 1 76 ? 4.205 20.408 12.194 1.00 13.55 76 GLU B C 1
ATOM 2051 O O . GLU B 1 76 ? 4.581 19.845 13.226 1.00 13.46 76 GLU B O 1
ATOM 2057 N N . VAL B 1 77 ? 3.194 21.271 12.159 1.00 13.41 77 VAL B N 1
ATOM 2058 C CA . VAL B 1 77 ? 2.564 21.768 13.380 1.00 13.25 77 VAL B CA 1
ATOM 2059 C C . VAL B 1 77 ? 1.039 21.752 13.333 1.00 13.24 77 VAL B C 1
ATOM 2060 O O . VAL B 1 77 ? 0.436 21.631 12.267 1.00 13.15 77 VAL B O 1
ATOM 2064 N N . LEU B 1 78 ? 0.436 21.873 14.513 1.00 13.20 78 LEU B N 1
ATOM 2065 C CA . LEU B 1 78 ? -0.986 22.139 14.648 1.00 13.22 78 LEU B CA 1
ATOM 2066 C C . LEU B 1 78 ? -1.158 23.411 15.469 1.00 13.25 78 LEU B C 1
ATOM 2067 O O . LEU B 1 78 ? -0.712 23.481 16.618 1.00 13.18 78 LEU B O 1
ATOM 2072 N N . GLN B 1 79 ? -1.786 24.419 14.871 1.00 13.32 79 GLN B N 1
ATOM 2073 C CA . GLN B 1 79 ? -2.119 25.638 15.596 1.00 13.43 79 GLN B CA 1
ATOM 2074 C C . GLN B 1 79 ? -3.484 25.462 16.245 1.00 13.53 79 GLN B C 1
ATOM 2075 O O . GLN B 1 79 ? -4.444 25.064 15.584 1.00 13.52 79 GLN B O 1
ATOM 2081 N N . VAL B 1 80 ? -3.557 25.750 17.541 1.00 13.66 80 VAL B N 1
ATOM 2082 C CA . VAL B 1 80 ? -4.788 25.568 18.305 1.00 13.79 80 VAL B CA 1
ATOM 2083 C C . VAL B 1 80 ? -5.338 26.905 18.796 1.00 14.00 80 VAL B C 1
ATOM 2084 O O . VAL B 1 80 ? -4.667 27.637 19.527 1.00 14.03 80 VAL B O 1
ATOM 2088 N N . SER B 1 81 ? -6.557 27.216 18.363 1.00 14.20 81 SER B N 1
ATOM 2089 C CA . SER B 1 81 ? -7.316 28.339 18.893 1.00 14.43 81 SER B CA 1
ATOM 2090 C C . SER B 1 81 ? -8.181 27.823 20.036 1.00 14.62 81 SER B C 1
ATOM 2091 O O . SER B 1 81 ? -8.881 26.817 19.887 1.00 14.63 81 SER B O 1
ATOM 2094 N N . TYR B 1 82 ? -8.124 28.507 21.176 1.00 14.80 82 TYR B N 1
ATOM 2095 C CA . TYR B 1 82 ? -8.827 28.060 22.377 1.00 15.01 82 TYR B CA 1
ATOM 2096 C C . TYR B 1 82 ? -9.272 29.219 23.265 1.00 15.33 82 TYR B C 1
ATOM 2097 O O . TYR B 1 82 ? -8.648 30.283 23.276 1.00 15.29 82 TYR B O 1
ATOM 2106 N N . ASN B 1 83 ? -10.354 28.994 24.006 1.00 15.66 83 ASN B N 1
ATOM 2107 C CA . ASN B 1 83 ? -10.830 29.929 25.019 1.00 16.04 83 ASN B CA 1
ATOM 2108 C C . ASN B 1 83 ? -10.216 29.559 26.373 1.00 16.19 83 ASN B C 1
ATOM 2109 O O . ASN B 1 83 ? -10.427 28.447 26.862 1.00 16.21 83 ASN B O 1
ATOM 2114 N N . PRO B 1 84 ? -9.442 30.489 26.975 1.00 16.36 84 PRO B N 1
ATOM 2115 C CA . PRO B 1 84 ? -8.769 30.285 28.266 1.00 16.49 84 PRO B CA 1
ATOM 2116 C C . PRO B 1 84 ? -9.722 29.956 29.416 1.00 16.80 84 PRO B C 1
ATOM 2117 O O . PRO B 1 84 ? -9.324 29.285 30.371 1.00 16.83 84 PRO B O 1
ATOM 2121 N N . LYS B 1 85 ? -10.962 30.431 29.319 1.00 17.03 85 LYS B N 1
ATOM 2122 C CA . LYS B 1 85 ? -11.993 30.154 30.319 1.00 17.34 85 LYS B CA 1
ATOM 2123 C C . LYS B 1 85 ? -12.549 28.734 30.186 1.00 17.25 85 LYS B C 1
ATOM 2124 O O . LYS B 1 85 ? -13.160 28.208 31.120 1.00 17.44 85 LYS B O 1
ATOM 2130 N N . VAL B 1 86 ? -12.334 28.124 29.022 1.00 16.94 86 VAL B N 1
ATOM 2131 C CA . VAL B 1 86 ? -12.767 26.750 28.762 1.00 16.82 86 VAL B CA 1
ATOM 2132 C C . VAL B 1 86 ? -11.625 25.765 29.034 1.00 16.60 86 VAL B C 1
ATOM 2133 O O . VAL B 1 86 ? -11.805 24.782 29.757 1.00 16.72 86 VAL B O 1
ATOM 2137 N N . ILE B 1 87 ? -10.455 26.042 28.460 1.00 16.27 87 ILE B N 1
ATOM 2138 C CA . ILE B 1 87 ? -9.269 25.204 28.650 1.00 16.08 87 ILE B CA 1
ATOM 2139 C C . ILE B 1 87 ? -8.011 26.060 28.848 1.00 15.96 87 ILE B C 1
ATOM 2140 O O . ILE B 1 87 ? -7.851 27.101 28.206 1.00 15.91 87 ILE B O 1
ATOM 2145 N N . THR B 1 88 ? -7.134 25.623 29.748 1.00 15.92 88 THR B N 1
ATOM 2146 C CA . THR B 1 88 ? -5.903 26.356 30.045 1.00 15.83 88 THR B CA 1
ATOM 2147 C C . THR B 1 88 ? -4.755 25.893 29.151 1.00 15.53 88 THR B C 1
ATOM 2148 O O . THR B 1 88 ? -4.795 24.789 28.599 1.00 15.46 88 THR B O 1
ATOM 2152 N N . LEU B 1 89 ? -3.739 26.743 29.012 1.00 15.39 89 LEU B N 1
ATOM 2153 C CA . LEU B 1 89 ? -2.537 26.405 28.249 1.00 15.14 89 LEU B CA 1
ATOM 2154 C C . LEU B 1 89 ? -1.815 25.207 28.867 1.00 15.13 89 LEU B C 1
ATOM 2155 O O . LEU B 1 89 ? -1.276 24.363 28.150 1.00 14.90 89 LEU B O 1
ATOM 2160 N N . ARG B 1 90 ? -1.826 25.141 30.198 1.00 15.36 90 ARG B N 1
ATOM 2161 C CA . ARG B 1 90 ? -1.235 24.033 30.946 1.00 15.46 90 ARG B CA 1
ATOM 2162 C C . ARG B 1 90 ? -1.861 22.687 30.568 1.00 15.33 90 ARG B C 1
ATOM 2163 O O . ARG B 1 90 ? -1.146 21.700 30.383 1.00 15.18 90 ARG B O 1
ATOM 2171 N N . GLU B 1 91 ? -3.189 22.661 30.449 1.00 15.29 91 GLU B N 1
ATOM 2172 C CA . GLU B 1 91 ? -3.921 21.450 30.067 1.00 15.23 91 GLU B CA 1
ATOM 2173 C C . GLU B 1 91 ? -3.571 20.976 28.656 1.00 14.83 91 GLU B C 1
ATOM 2174 O O . GLU B 1 91 ? -3.437 19.774 28.415 1.00 14.77 91 GLU B O 1
ATOM 2180 N N . LEU B 1 92 ? -3.422 21.927 27.735 1.00 14.51 92 LEU B N 1
ATOM 2181 C CA . LEU B 1 92 ? -3.034 21.630 26.355 1.00 14.13 92 LEU B CA 1
ATOM 2182 C C . LEU B 1 92 ? -1.579 21.170 26.253 1.00 13.89 92 LEU B C 1
ATOM 2183 O O . LEU B 1 92 ? -1.240 20.361 25.386 1.00 13.75 92 LEU B O 1
ATOM 2188 N N . THR B 1 93 ? -0.732 21.691 27.141 1.00 13.83 93 THR B N 1
ATOM 2189 C CA . THR B 1 93 ? 0.694 21.357 27.164 1.00 13.69 93 THR B CA 1
ATOM 2190 C C . THR B 1 93 ? 0.954 20.020 27.866 1.00 13.72 93 THR B C 1
ATOM 2191 O O . THR B 1 93 ? 1.827 19.258 27.445 1.00 13.69 93 THR B O 1
ATOM 2195 N N . ASP B 1 94 ? 0.203 19.742 28.932 1.00 13.79 94 ASP B N 1
ATOM 2196 C CA . ASP B 1 94 ? 0.257 18.438 29.600 1.00 13.82 94 ASP B CA 1
ATOM 2197 C C . ASP B 1 94 ? -0.124 17.330 28.622 1.00 13.61 94 ASP B C 1
ATOM 2198 O O . ASP B 1 94 ? 0.540 16.294 28.557 1.00 13.55 94 ASP B O 1
ATOM 2203 N N . PHE B 1 95 ? -1.192 17.574 27.863 1.00 13.44 95 PHE B N 1
ATOM 2204 C CA . PHE B 1 95 ? -1.652 16.685 26.797 1.00 13.29 95 PHE B CA 1
ATOM 2205 C C . PHE B 1 95 ? -0.571 16.510 25.729 1.00 13.11 95 PHE B C 1
ATOM 2206 O O . PHE B 1 95 ? -0.327 15.395 25.262 1.00 13.17 95 PHE B O 1
ATOM 2214 N N . PHE B 1 96 ? 0.074 17.618 25.364 1.00 12.97 96 PHE B N 1
ATOM 2215 C CA . PHE B 1 96 ? 1.189 17.638 24.410 1.00 12.80 96 PHE B CA 1
ATOM 2216 C C . PHE B 1 96 ? 2.295 16.649 24.795 1.00 12.87 96 PHE B C 1
ATOM 2217 O O . PHE B 1 96 ? 2.779 15.893 23.950 1.00 12.82 96 PHE B O 1
ATOM 2225 N N . PHE B 1 97 ? 2.673 16.649 26.072 1.00 12.98 97 PHE B N 1
ATOM 2226 C CA . PHE B 1 97 ? 3.720 15.759 26.579 1.00 13.12 97 PHE B CA 1
ATOM 2227 C C . PHE B 1 97 ? 3.237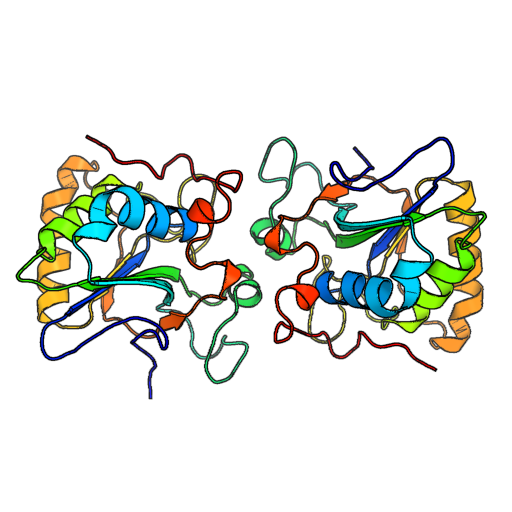 14.327 26.846 1.00 13.26 97 PHE B C 1
ATOM 2228 O O . PHE B 1 97 ? 4.006 13.483 27.317 1.00 13.35 97 PHE B O 1
ATOM 2236 N N . ARG B 1 98 ? 1.970 14.060 26.536 1.00 13.25 98 ARG B N 1
ATOM 2237 C CA . ARG B 1 98 ? 1.385 12.729 26.699 1.00 13.43 98 ARG B CA 1
ATOM 2238 C C . ARG B 1 98 ? 1.134 12.016 25.368 1.00 13.32 98 ARG B C 1
ATOM 2239 O O . ARG B 1 98 ? 0.944 10.797 25.344 1.00 13.48 98 ARG B O 1
ATOM 2247 N N . ILE B 1 99 ? 1.139 12.770 24.269 1.00 13.11 99 ILE B N 1
ATOM 2248 C CA . ILE B 1 99 ? 0.736 12.229 22.962 1.00 13.02 99 ILE B CA 1
ATOM 2249 C C . ILE B 1 99 ? 1.880 11.932 21.984 1.00 12.94 99 ILE B C 1
ATOM 2250 O O . ILE B 1 99 ? 1.638 11.475 20.863 1.00 12.91 99 ILE B O 1
ATOM 2255 N N . HIS B 1 100 ? 3.113 12.205 22.405 1.00 12.88 100 HIS B N 1
ATOM 2256 C CA . HIS B 1 100 ? 4.293 11.910 21.591 1.00 12.80 100 HIS B CA 1
ATOM 2257 C C . HIS B 1 100 ? 5.536 11.725 22.457 1.00 12.86 100 HIS B C 1
ATOM 2258 O O . HIS B 1 100 ? 5.507 11.986 23.662 1.00 12.88 100 HIS B O 1
ATOM 2265 N N . ASP B 1 101 ? 6.617 11.264 21.833 1.00 12.84 101 ASP B N 1
ATOM 2266 C CA . ASP B 1 101 ? 7.912 11.162 22.491 1.00 12.88 101 ASP B CA 1
ATOM 2267 C C . ASP B 1 101 ? 8.712 12.436 22.203 1.00 12.80 101 ASP B C 1
ATOM 2268 O O . ASP B 1 101 ? 9.193 12.627 21.084 1.00 12.68 101 ASP B O 1
ATOM 2273 N N . PRO B 1 102 ? 8.852 13.314 23.216 1.00 12.85 102 PRO B N 1
ATOM 2274 C CA . PRO B 1 102 ? 9.524 14.599 23.050 1.00 12.79 102 PRO B CA 1
ATOM 2275 C C . PRO B 1 102 ? 11.038 14.525 23.266 1.00 12.95 102 PRO B C 1
ATOM 2276 O O . PRO B 1 102 ? 11.706 15.563 23.283 1.00 12.99 102 PRO B O 1
ATOM 2280 N N . THR B 1 103 ? 11.565 13.311 23.421 1.00 13.11 103 THR B N 1
ATOM 2281 C CA . THR B 1 103 ? 12.986 13.108 23.719 1.00 13.34 103 THR B CA 1
ATOM 2282 C C . THR B 1 103 ? 13.821 12.826 22.469 1.00 13.42 103 THR B C 1
ATOM 2283 O O . THR B 1 103 ? 15.047 12.957 22.492 1.00 13.60 103 THR B O 1
ATOM 2287 N N . THR B 1 104 ? 13.152 12.438 21.385 1.00 13.35 104 THR B N 1
ATOM 2288 C CA . THR B 1 104 ? 13.826 12.162 20.119 1.00 13.43 104 THR B CA 1
ATOM 2289 C C . THR B 1 104 ? 14.067 13.452 19.340 1.00 13.39 104 THR B C 1
ATOM 2290 O O . THR B 1 104 ? 13.123 14.176 19.006 1.00 13.34 104 THR B O 1
ATOM 2294 N N . SER B 1 105 ? 15.338 13.735 19.066 1.00 13.46 105 SER B N 1
ATOM 2295 C CA . SER B 1 105 ? 15.735 14.957 18.375 1.00 13.44 105 SER B CA 1
ATOM 2296 C C . SER B 1 105 ? 15.540 14.838 16.867 1.00 13.37 105 SER B C 1
ATOM 2297 O O . SER B 1 105 ? 16.070 13.921 16.234 1.00 13.42 105 SER B O 1
ATOM 2300 N N . ASN B 1 106 ? 14.773 15.777 16.312 1.00 13.23 106 ASN B N 1
ATOM 2301 C CA . ASN B 1 106 ? 14.469 15.837 14.876 1.00 13.25 106 ASN B CA 1
ATOM 2302 C C . ASN B 1 106 ? 13.898 14.540 14.297 1.00 13.24 106 ASN B C 1
ATOM 2303 O O . ASN B 1 106 ? 14.243 14.135 13.182 1.00 13.35 106 ASN B O 1
ATOM 2308 N N . SER B 1 107 ? 13.029 13.897 15.075 1.00 13.17 107 SER B N 1
ATOM 2309 C CA . SER B 1 107 ? 12.323 12.687 14.655 1.00 13.22 107 SER B CA 1
ATOM 2310 C C . SER B 1 107 ? 11.153 12.376 15.585 1.00 13.10 107 SER B C 1
ATOM 2311 O O . SER B 1 107 ? 11.170 12.738 16.765 1.00 13.06 107 SER B O 1
ATOM 2314 N N . GLN B 1 108 ? 10.139 11.712 15.038 1.00 13.02 108 GLN B N 1
ATOM 2315 C CA . GLN B 1 108 ? 9.022 11.200 15.825 1.00 12.93 108 GLN B CA 1
ATOM 2316 C C . GLN B 1 108 ? 8.604 9.851 15.255 1.00 13.08 108 GLN B C 1
ATOM 2317 O O . GLN B 1 108 ? 8.077 9.771 14.142 1.00 13.11 108 GLN B O 1
ATOM 2323 N N . GLY B 1 109 ? 8.857 8.793 16.023 1.00 13.23 109 GLY B N 1
ATOM 2324 C CA . GLY B 1 109 ? 8.664 7.428 15.547 1.00 13.42 109 GLY B CA 1
ATOM 2325 C C . GLY B 1 109 ? 9.572 7.149 14.360 1.00 13.58 109 GLY B C 1
ATOM 2326 O O . GLY B 1 109 ? 10.765 7.455 14.412 1.00 13.55 109 GLY B O 1
ATOM 2327 N N . PRO B 1 110 ? 9.010 6.579 13.276 1.00 13.72 110 PRO B N 1
ATOM 2328 C CA . PRO B 1 110 ? 9.779 6.288 12.063 1.00 13.93 110 PRO B CA 1
ATOM 2329 C C . PRO B 1 110 ? 10.025 7.522 11.187 1.00 13.90 110 PRO B C 1
ATOM 2330 O O . PRO B 1 110 ? 10.781 7.446 10.216 1.00 14.11 110 PRO B O 1
ATOM 2334 N N . ASP B 1 111 ? 9.387 8.638 11.531 1.00 13.71 111 ASP B N 1
ATOM 2335 C CA . ASP B 1 111 ? 9.501 9.873 10.759 1.00 13.71 111 ASP B CA 1
ATOM 2336 C C . ASP B 1 111 ? 10.709 10.686 11.208 1.00 13.75 111 ASP B C 1
ATOM 2337 O O . ASP B 1 111 ? 10.727 11.220 12.318 1.00 13.51 111 ASP B O 1
ATOM 2342 N N . LYS B 1 112 ? 11.713 10.770 10.339 1.00 14.00 112 LYS B N 1
ATOM 2343 C CA . LYS B 1 112 ? 12.952 11.481 10.648 1.00 14.17 112 LYS B CA 1
ATOM 2344 C C . LYS B 1 112 ? 13.086 12.760 9.823 1.00 14.03 112 LYS B C 1
ATOM 2345 O O . LYS B 1 112 ? 12.806 12.772 8.621 1.00 14.12 112 LYS B O 1
ATOM 2351 N N . GLY B 1 113 ? 13.515 13.831 10.486 1.00 13.80 113 GLY B N 1
ATOM 2352 C CA . GLY B 1 113 ? 13.696 15.129 9.845 1.00 13.60 113 GLY B CA 1
ATOM 2353 C C . GLY B 1 113 ? 13.339 16.276 10.769 1.00 13.32 113 GLY B C 1
ATOM 2354 O O . GLY B 1 113 ? 12.594 16.095 11.739 1.00 13.21 113 GLY B O 1
ATOM 2355 N N . THR B 1 114 ? 13.868 17.460 10.465 1.00 13.17 114 THR B N 1
ATOM 2356 C CA . THR B 1 114 ? 13.594 18.667 11.251 1.00 12.86 114 THR B CA 1
ATOM 2357 C C . THR B 1 114 ? 12.113 19.052 11.220 1.00 12.61 114 THR B C 1
ATOM 2358 O O . THR B 1 114 ? 11.620 19.712 12.134 1.00 12.51 114 THR B O 1
ATOM 2362 N N . GLN B 1 115 ? 11.412 18.629 10.169 1.00 12.50 115 GLN B N 1
ATOM 2363 C CA . GLN B 1 115 ? 9.973 18.873 10.045 1.00 12.26 115 GLN B CA 1
ATOM 2364 C C . GLN B 1 115 ? 9.143 18.058 11.043 1.00 12.05 115 GLN B C 1
ATOM 2365 O O . GLN B 1 115 ? 7.961 18.337 11.242 1.00 11.94 115 GLN B O 1
ATOM 2371 N N . TYR B 1 116 ? 9.772 17.065 11.670 1.00 11.99 116 TYR B N 1
ATOM 2372 C CA . TYR B 1 116 ? 9.103 16.211 12.654 1.00 11.83 116 TYR B CA 1
ATOM 2373 C C . TYR B 1 116 ? 9.566 16.476 14.090 1.00 11.79 116 TYR B C 1
ATOM 2374 O O . TYR B 1 116 ? 9.251 15.706 15.003 1.00 11.76 116 TYR B O 1
ATOM 2383 N N . ARG B 1 117 ? 10.296 17.572 14.287 1.00 11.78 117 ARG B N 1
ATOM 2384 C CA . ARG B 1 117 ? 10.846 17.914 15.600 1.00 11.79 117 ARG B CA 1
ATOM 2385 C C . ARG B 1 117 ? 9.762 18.288 16.612 1.00 11.67 117 ARG B C 1
ATOM 2386 O O . ARG B 1 117 ? 8.678 18.746 16.238 1.00 11.55 117 ARG B O 1
ATOM 2394 N N . SER B 1 118 ? 10.062 18.072 17.891 1.00 11.56 118 SER B N 1
ATOM 2395 C CA . SER B 1 118 ? 9.181 18.493 18.969 1.00 11.54 118 SER B CA 1
ATOM 2396 C C . SER B 1 118 ? 9.407 19.970 19.265 1.00 11.55 118 SER B C 1
ATOM 2397 O O . SER B 1 118 ? 10.547 20.417 19.413 1.00 11.63 118 SER B O 1
ATOM 2400 N N . GLY B 1 119 ? 8.316 20.724 19.346 1.00 11.52 119 GLY B N 1
ATOM 2401 C CA . GLY B 1 119 ? 8.397 22.161 19.571 1.00 11.63 119 GLY B CA 1
ATOM 2402 C C . GLY B 1 119 ? 7.142 22.770 20.160 1.00 11.67 119 GLY B C 1
ATOM 2403 O O . GLY B 1 119 ? 6.028 22.310 19.895 1.00 11.54 119 GLY B O 1
ATOM 2404 N N . LEU B 1 120 ? 7.339 23.805 20.971 1.00 11.80 120 LEU B N 1
ATOM 2405 C CA . LEU B 1 120 ? 6.247 24.615 21.494 1.00 11.99 120 LEU B CA 1
ATOM 2406 C C . LEU B 1 120 ? 6.481 26.060 21.071 1.00 12.19 120 LEU B C 1
ATOM 2407 O O . LEU B 1 120 ? 7.358 26.742 21.612 1.00 12.23 120 LEU B O 1
ATOM 2412 N N . PHE B 1 121 ? 5.709 26.512 20.086 1.00 12.27 121 PHE B N 1
ATOM 2413 C CA . PHE B 1 121 ? 5.874 27.856 19.541 1.00 12.59 121 PHE B CA 1
ATOM 2414 C C . PHE B 1 121 ? 4.869 28.831 20.152 1.00 12.76 121 PHE B C 1
ATOM 2415 O O . PHE B 1 121 ? 3.673 28.790 19.846 1.00 12.65 121 PHE B O 1
ATOM 2423 N N . ALA B 1 122 ? 5.380 29.699 21.024 1.00 13.10 122 ALA B N 1
ATOM 2424 C CA . ALA B 1 122 ? 4.561 30.616 21.814 1.00 13.39 122 ALA B CA 1
ATOM 2425 C C . ALA B 1 122 ? 4.165 31.873 21.046 1.00 13.66 122 ALA B C 1
ATOM 2426 O O . ALA B 1 122 ? 4.948 32.406 20.255 1.00 13.81 122 ALA B O 1
ATOM 2428 N N . HIS B 1 123 ? 2.946 32.342 21.299 1.00 13.92 123 HIS B N 1
ATOM 2429 C CA . HIS B 1 123 ? 2.416 33.543 20.656 1.00 14.24 123 HIS B CA 1
ATOM 2430 C C . HIS B 1 123 ? 2.542 34.781 21.548 1.00 14.67 123 HIS B C 1
ATOM 2431 O O . HIS B 1 123 ? 2.141 35.882 21.161 1.00 14.92 123 HIS B O 1
ATOM 2438 N N . SER B 1 124 ? 3.099 34.584 22.742 1.00 14.92 124 SER B N 1
ATOM 2439 C CA . SER B 1 124 ? 3.456 35.677 23.647 1.00 15.40 124 SER B CA 1
ATOM 2440 C C . SER B 1 124 ? 4.611 35.250 24.552 1.00 15.62 124 SER B C 1
ATOM 2441 O O . SER B 1 124 ? 4.824 34.055 24.776 1.00 15.43 124 SER B O 1
ATOM 2444 N N . ASP B 1 125 ? 5.350 36.231 25.064 1.00 16.08 125 ASP B N 1
ATOM 2445 C CA . ASP B 1 125 ? 6.470 35.972 25.970 1.00 16.46 125 ASP B CA 1
ATOM 2446 C C . ASP B 1 125 ? 6.012 35.457 27.334 1.00 16.44 125 ASP B C 1
ATOM 2447 O O . ASP B 1 125 ? 6.747 34.726 28.001 1.00 16.44 125 ASP B O 1
ATOM 2452 N N . ALA B 1 126 ? 4.802 35.843 27.740 1.00 16.48 126 ALA B N 1
ATOM 2453 C CA . ALA B 1 126 ? 4.191 35.338 28.970 1.00 16.49 126 ALA B CA 1
ATOM 2454 C C . ALA B 1 126 ? 3.897 33.842 28.856 1.00 16.23 126 ALA B C 1
ATOM 2455 O O . ALA B 1 126 ? 4.129 33.085 29.802 1.00 16.24 126 ALA B O 1
ATOM 2457 N N . ASP B 1 127 ? 3.390 33.428 27.694 1.00 15.97 127 ASP B N 1
ATOM 2458 C CA . ASP B 1 127 ? 3.170 32.015 27.389 1.00 15.77 127 ASP B CA 1
ATOM 2459 C C . ASP B 1 127 ? 4.496 31.261 27.333 1.00 15.79 127 ASP B C 1
ATOM 2460 O O . ASP B 1 127 ? 4.594 30.133 27.816 1.00 15.67 127 ASP B O 1
ATOM 2465 N N . LEU B 1 128 ? 5.510 31.901 26.749 1.00 15.97 128 LEU B N 1
ATOM 2466 C CA . LEU B 1 128 ? 6.855 31.335 26.634 1.00 16.12 128 LEU B CA 1
ATOM 2467 C C . LEU B 1 128 ? 7.431 30.934 27.993 1.00 16.31 128 LEU B C 1
ATOM 2468 O O . LEU B 1 128 ? 8.013 29.855 28.132 1.00 16.27 128 LEU B O 1
ATOM 2473 N N . LYS B 1 129 ? 7.260 31.806 28.986 1.00 16.61 129 LYS B N 1
ATOM 2474 C CA . LYS B 1 129 ? 7.738 31.557 30.345 1.00 16.92 129 LYS B CA 1
ATOM 2475 C C . LYS B 1 129 ? 6.992 30.391 30.993 1.00 16.78 129 LYS B C 1
ATOM 2476 O O . LYS B 1 129 ? 7.606 29.541 31.641 1.00 16.82 129 LYS B O 1
ATOM 2482 N N . GLU B 1 130 ? 5.672 30.358 30.809 1.00 16.67 130 GLU B N 1
ATOM 2483 C CA . GLU B 1 130 ? 4.829 29.297 31.361 1.00 16.58 130 GLU B CA 1
ATOM 2484 C C . GLU B 1 130 ? 5.136 27.938 30.730 1.00 16.29 130 GLU B C 1
ATOM 2485 O O . GLU B 1 130 ? 5.198 26.929 31.431 1.00 16.36 130 GLU B O 1
ATOM 2491 N N . LEU B 1 131 ? 5.327 27.922 29.411 1.00 16.03 131 LEU B N 1
ATOM 2492 C CA . LEU B 1 131 ? 5.657 26.695 28.680 1.00 15.81 131 LEU B CA 1
ATOM 2493 C C . LEU B 1 131 ? 6.987 26.093 29.132 1.00 15.83 131 LEU B C 1
ATOM 2494 O O . LEU B 1 131 ? 7.114 24.871 29.244 1.00 15.73 131 LEU B O 1
ATOM 2499 N N . ALA B 1 132 ? 7.966 26.958 29.394 1.00 15.92 132 ALA B N 1
ATOM 2500 C CA . ALA B 1 132 ? 9.272 26.538 29.902 1.00 16.04 132 ALA B CA 1
ATOM 2501 C C . ALA B 1 132 ? 9.157 25.915 31.293 1.00 16.16 132 ALA B C 1
ATOM 2502 O O . ALA B 1 132 ? 9.875 24.966 31.615 1.00 16.17 132 ALA B O 1
ATOM 2504 N N . LYS B 1 133 ? 8.245 26.454 32.101 1.00 16.30 133 LYS B N 1
ATOM 2505 C CA . LYS B 1 133 ? 7.971 25.948 33.446 1.00 16.48 133 LYS B CA 1
ATOM 2506 C C . LYS B 1 133 ? 7.324 24.562 33.400 1.00 16.31 133 LYS B C 1
ATOM 2507 O O . LYS B 1 133 ? 7.717 23.667 34.152 1.00 16.38 133 LYS B O 1
ATOM 2513 N N . ILE B 1 134 ? 6.341 24.396 32.515 1.00 16.04 134 ILE B N 1
ATOM 2514 C CA . ILE B 1 134 ? 5.631 23.122 32.353 1.00 15.91 134 ILE B CA 1
ATOM 2515 C C . ILE B 1 134 ? 6.575 22.017 31.864 1.00 15.81 134 ILE B C 1
ATOM 2516 O O . ILE B 1 134 ? 6.526 20.891 32.363 1.00 15.85 134 ILE B O 1
ATOM 2521 N N . LYS B 1 135 ? 7.437 22.354 30.903 1.00 15.72 135 LYS B N 1
ATOM 2522 C CA . LYS B 1 135 ? 8.457 21.430 30.400 1.00 15.69 135 LYS B CA 1
ATOM 2523 C C . LYS B 1 135 ? 9.382 20.950 31.522 1.00 15.93 135 LYS B C 1
ATOM 2524 O O . LYS B 1 135 ? 9.679 19.758 31.619 1.00 15.91 135 LYS B O 1
ATOM 2530 N N . GLU B 1 136 ? 9.824 21.888 32.360 1.00 16.21 136 GLU B N 1
ATOM 2531 C CA . GLU B 1 136 ? 10.681 21.591 33.508 1.00 16.65 136 GLU B CA 1
ATOM 2532 C C . GLU B 1 136 ? 10.029 20.568 34.444 1.00 16.63 136 GLU B C 1
ATOM 2533 O O . GLU B 1 136 ? 10.693 19.653 34.937 1.00 16.73 136 GLU B O 1
ATOM 2539 N N . GLU B 1 137 ? 8.725 20.726 34.665 1.00 16.48 137 GLU B N 1
ATOM 2540 C CA . GLU B 1 137 ? 7.960 19.839 35.542 1.00 16.52 137 GLU B CA 1
ATOM 2541 C C . GLU B 1 137 ? 7.695 18.471 34.909 1.00 16.21 137 GLU B C 1
ATOM 2542 O O . GLU B 1 137 ? 7.396 17.502 35.611 1.00 16.32 137 GLU B O 1
ATOM 2548 N N . TRP B 1 138 ? 7.814 18.401 33.585 1.00 15.75 138 TRP B N 1
ATOM 2549 C CA . TRP B 1 138 ? 7.617 17.155 32.845 1.00 15.47 138 TRP B CA 1
ATOM 2550 C C . TRP B 1 138 ? 8.908 16.362 32.634 1.00 15.45 138 TRP B C 1
ATOM 2551 O O . TRP B 1 138 ? 8.862 15.198 32.231 1.00 15.44 138 TRP B O 1
ATOM 2562 N N . GLN B 1 139 ? 10.050 16.993 32.911 1.00 15.51 139 GLN B N 1
ATOM 2563 C CA . GLN B 1 139 ? 11.369 16.382 32.683 1.00 15.57 139 GLN B CA 1
ATOM 2564 C C . GLN B 1 139 ? 11.570 14.985 33.302 1.00 15.79 139 GLN B C 1
ATOM 2565 O O . GLN B 1 139 ? 11.977 14.067 32.589 1.00 15.75 139 GLN B O 1
ATOM 2571 N N . PRO B 1 140 ? 11.279 14.812 34.614 1.00 16.01 140 PRO B N 1
ATOM 2572 C CA . PRO B 1 140 ? 11.517 13.496 35.226 1.00 16.26 140 PRO B CA 1
ATOM 2573 C C . PRO B 1 140 ? 10.684 12.372 34.612 1.00 16.22 140 PRO B C 1
ATOM 2574 O O . PRO B 1 140 ? 11.152 11.233 34.539 1.00 16.26 140 PRO B O 1
ATOM 2578 N N . LYS B 1 141 ? 9.468 12.697 34.171 1.00 16.07 141 LYS B N 1
ATOM 2579 C CA . LYS B 1 141 ? 8.577 11.724 33.531 1.00 16.15 141 LYS B CA 1
ATOM 2580 C C . LYS B 1 141 ? 9.163 11.206 32.218 1.00 15.92 141 LYS B C 1
ATOM 2581 O O . LYS B 1 141 ? 8.909 10.066 31.824 1.00 16.00 141 LYS B O 1
ATOM 2587 N N . TRP B 1 142 ? 9.950 12.051 31.555 1.00 15.66 142 TRP B N 1
ATOM 2588 C CA . TRP B 1 142 ? 10.606 11.687 30.302 1.00 15.52 142 TRP B CA 1
ATOM 2589 C C . TRP B 1 142 ? 12.115 11.471 30.460 1.00 15.65 142 TRP B C 1
ATOM 2590 O O . TRP B 1 142 ? 12.876 11.607 29.498 1.00 15.62 142 TRP B O 1
ATOM 2601 N N . GLY B 1 143 ? 12.532 11.132 31.679 1.00 15.88 143 GLY B N 1
ATOM 2602 C CA . GLY B 1 143 ? 13.927 10.803 31.981 1.00 16.05 143 GLY B CA 1
ATOM 2603 C C . GLY B 1 143 ? 14.909 11.948 31.813 1.00 16.04 143 GLY B C 1
ATOM 2604 O O . GLY B 1 143 ? 16.089 11.719 31.537 1.00 16.02 143 GLY B O 1
ATOM 2605 N N . ASN B 1 144 ? 14.415 13.176 31.985 1.00 15.94 144 ASN B N 1
ATOM 2606 C CA . ASN B 1 144 ? 15.205 14.408 31.835 1.00 16.06 144 ASN B CA 1
ATOM 2607 C C . ASN B 1 144 ? 15.848 14.567 30.450 1.00 15.95 144 ASN B C 1
ATOM 2608 O O . ASN B 1 144 ? 16.914 15.173 30.310 1.00 16.00 144 ASN B O 1
ATOM 2613 N N . LYS B 1 145 ? 15.174 14.031 29.434 1.00 15.82 145 LYS B N 1
ATOM 2614 C CA . LYS B 1 145 ? 15.700 13.988 28.070 1.00 15.81 145 LYS B CA 1
ATOM 2615 C C . LYS B 1 145 ? 14.845 14.772 27.069 1.00 15.48 145 LYS B C 1
ATOM 2616 O O . LYS B 1 145 ? 15.035 14.642 25.857 1.00 15.37 145 LYS B O 1
ATOM 2622 N N . ILE B 1 146 ? 13.914 15.583 27.574 1.00 15.31 146 ILE B N 1
ATOM 2623 C CA . ILE B 1 146 ? 13.018 16.367 26.714 1.00 15.02 146 ILE B CA 1
ATOM 2624 C C . ILE B 1 146 ? 13.810 17.314 25.809 1.00 14.99 146 ILE B C 1
ATOM 2625 O O . ILE B 1 146 ? 14.582 18.149 26.288 1.00 15.01 146 ILE B O 1
ATOM 2630 N N . ALA B 1 147 ? 13.611 17.160 24.502 1.00 14.84 147 ALA B N 1
ATOM 2631 C CA . ALA B 1 147 ? 14.323 17.942 23.494 1.00 14.84 147 ALA B CA 1
ATOM 2632 C C . ALA B 1 147 ? 13.455 19.050 22.891 1.00 14.69 147 ALA B C 1
ATOM 2633 O O . ALA B 1 147 ? 13.926 19.830 22.060 1.00 14.66 147 ALA B O 1
ATOM 2635 N N . THR B 1 148 ? 12.195 19.109 23.322 1.00 14.61 148 THR B N 1
ATOM 2636 C CA . THR B 1 148 ? 11.223 20.096 22.841 1.00 14.54 148 THR B CA 1
ATOM 2637 C C . THR B 1 148 ? 11.780 21.520 22.863 1.00 14.72 148 THR B C 1
ATOM 2638 O O . THR B 1 148 ? 12.187 22.024 23.912 1.00 14.83 148 THR B O 1
ATOM 2642 N N . VAL B 1 149 ? 11.799 22.152 21.692 1.00 14.85 149 VAL B N 1
ATOM 2643 C CA . VAL B 1 149 ? 12.262 23.529 21.555 1.00 15.09 149 VAL B CA 1
ATOM 2644 C C . VAL B 1 149 ? 11.117 24.492 21.863 1.00 15.11 149 VAL B C 1
ATOM 2645 O O . VAL B 1 149 ? 10.070 24.453 21.214 1.00 15.03 149 VAL B O 1
ATOM 2649 N N . ILE B 1 150 ? 11.320 25.344 22.864 1.00 15.33 150 ILE B N 1
ATOM 2650 C CA . ILE B 1 150 ? 10.336 26.364 23.217 1.00 15.42 150 ILE B CA 1
ATOM 2651 C C . ILE B 1 150 ? 10.853 27.741 22.809 1.00 15.64 150 ILE B C 1
ATOM 2652 O O . ILE B 1 150 ? 11.819 28.254 23.380 1.00 15.77 150 ILE B O 1
ATOM 2657 N N . GLU B 1 151 ? 10.199 28.319 21.805 1.00 15.68 151 GLU B N 1
ATOM 2658 C CA . GLU B 1 151 ? 10.603 29.595 21.219 1.00 15.95 151 GLU B CA 1
ATOM 2659 C C . GLU B 1 151 ? 9.371 30.354 20.717 1.00 15.94 151 GLU B C 1
ATOM 2660 O O . GLU B 1 151 ? 8.309 29.753 20.550 1.00 15.77 151 GLU B O 1
ATOM 2666 N N . PRO B 1 152 ? 9.500 31.678 20.489 1.00 16.16 152 PRO B N 1
ATOM 2667 C CA . PRO B 1 152 ? 8.384 32.429 19.907 1.00 16.16 152 PRO B CA 1
ATOM 2668 C C . PRO B 1 152 ? 8.049 31.959 18.492 1.00 16.09 152 PRO B C 1
ATOM 2669 O O . PRO B 1 152 ? 8.924 31.457 17.783 1.00 16.06 152 PRO B O 1
ATOM 2673 N N . ILE B 1 153 ? 6.787 32.111 18.099 1.00 16.07 153 ILE B N 1
ATOM 2674 C CA . ILE B 1 153 ? 6.366 31.815 16.730 1.00 16.02 153 ILE B CA 1
ATOM 2675 C C . ILE B 1 153 ? 6.968 32.849 15.770 1.00 16.26 153 ILE B C 1
ATOM 2676 O O . ILE B 1 153 ? 6.892 34.056 16.015 1.00 16.47 153 ILE B O 1
ATOM 2681 N N . LYS B 1 154 ? 7.595 32.361 14.701 1.00 16.33 154 LYS B N 1
ATOM 2682 C CA . LYS B 1 154 ? 8.258 33.219 13.716 1.00 16.62 154 LYS B CA 1
ATOM 2683 C C . LYS B 1 154 ? 7.406 33.385 12.462 1.00 16.50 154 LYS B C 1
ATOM 2684 O O . LYS B 1 154 ? 7.290 34.488 11.921 1.00 16.66 154 LYS B O 1
ATOM 2690 N N . ASN B 1 155 ? 6.829 32.277 12.003 1.00 16.19 155 ASN B N 1
ATOM 2691 C CA . ASN B 1 155 ? 5.909 32.263 10.867 1.00 16.09 155 ASN B CA 1
ATOM 2692 C C . ASN B 1 155 ? 5.005 31.035 10.896 1.00 15.86 155 ASN B C 1
ATOM 2693 O O . ASN B 1 155 ? 5.358 30.011 11.482 1.00 15.69 155 ASN B O 1
ATOM 2698 N N . PHE B 1 156 ? 3.832 31.155 10.282 1.00 15.78 156 PHE B N 1
ATOM 2699 C CA . PHE B 1 156 ? 2.912 30.031 10.139 1.00 15.61 156 PHE B CA 1
ATOM 2700 C C . PHE B 1 156 ? 2.252 30.065 8.769 1.00 15.67 156 PHE B C 1
ATOM 2701 O O . PHE B 1 156 ? 1.792 31.115 8.317 1.00 15.85 156 PHE B O 1
ATOM 2709 N N . TYR B 1 157 ? 2.208 28.907 8.118 1.00 15.64 157 TYR B N 1
ATOM 2710 C CA . TYR B 1 157 ? 1.534 28.765 6.834 1.00 15.72 157 TYR B CA 1
ATOM 2711 C C . TYR B 1 157 ? 0.651 27.526 6.831 1.00 15.62 157 TYR B C 1
ATOM 2712 O O . TYR B 1 157 ? 1.123 26.418 7.092 1.00 15.49 157 TYR B O 1
ATOM 2721 N N . ASP B 1 158 ? -0.634 27.732 6.546 1.00 15.66 158 ASP B N 1
ATOM 2722 C CA . ASP B 1 158 ? -1.607 26.647 6.458 1.00 15.59 158 ASP B CA 1
ATOM 2723 C C . ASP B 1 158 ? -1.138 25.540 5.528 1.00 15.61 158 ASP B C 1
ATOM 2724 O O . ASP B 1 158 ? -0.643 25.804 4.429 1.00 15.71 158 ASP B O 1
ATOM 2729 N N . ALA B 1 159 ? -1.288 24.301 5.986 1.00 15.49 159 ALA B N 1
ATOM 2730 C CA . ALA B 1 159 ? -1.077 23.141 5.136 1.00 15.54 159 ALA B CA 1
ATOM 2731 C C . ALA B 1 159 ? -2.221 23.064 4.134 1.00 15.68 159 ALA B C 1
ATOM 2732 O O . ALA B 1 159 ? -3.299 23.618 4.370 1.00 15.64 159 ALA B O 1
ATOM 2734 N N . GLU B 1 160 ? -1.973 22.389 3.014 1.00 15.85 160 GLU B N 1
ATOM 2735 C CA . GLU B 1 160 ? -2.973 22.209 1.963 1.00 16.10 160 GLU B CA 1
ATOM 2736 C C . GLU B 1 160 ? -4.254 21.579 2.515 1.00 16.15 160 GLU B C 1
ATOM 2737 O O . GLU B 1 160 ? -4.221 20.875 3.529 1.00 16.00 160 GLU B O 1
ATOM 2743 N N . GLU B 1 161 ? -5.375 21.840 1.843 1.00 16.37 161 GLU B N 1
ATOM 2744 C CA . GLU B 1 161 ? -6.700 21.396 2.294 1.00 16.50 161 GLU B CA 1
ATOM 2745 C C . GLU B 1 161 ? -6.780 19.897 2.610 1.00 16.29 161 GLU B C 1
ATOM 2746 O O . GLU B 1 161 ? -7.424 19.502 3.584 1.00 16.22 161 GLU B O 1
ATOM 2752 N N . TYR B 1 162 ? -6.112 19.075 1.801 1.00 16.21 162 TYR B N 1
ATOM 2753 C CA . TYR B 1 162 ? -6.137 17.621 1.986 1.00 16.04 162 TYR B CA 1
ATOM 2754 C C . TYR B 1 162 ? -5.425 17.142 3.260 1.00 15.77 162 TYR B C 1
ATOM 2755 O O . TYR B 1 162 ? -5.687 16.036 3.739 1.00 15.74 162 TYR B O 1
ATOM 2764 N N . HIS B 1 163 ? -4.531 17.973 3.797 1.00 15.48 163 HIS B N 1
ATOM 2765 C CA . HIS B 1 163 ? -3.859 17.685 5.067 1.00 15.21 163 HIS B CA 1
ATOM 2766 C C . HIS B 1 163 ? -4.770 17.943 6.265 1.00 15.05 163 HIS B C 1
ATOM 2767 O O . HIS B 1 163 ? -4.620 17.309 7.312 1.00 14.91 163 HIS B O 1
ATOM 2774 N N . GLN B 1 164 ? -5.700 18.883 6.109 1.00 15.07 164 GLN B N 1
ATOM 2775 C CA . GLN B 1 164 ? -6.648 19.231 7.169 1.00 14.97 164 GLN B CA 1
ATOM 2776 C C . GLN B 1 164 ? -7.626 18.084 7.396 1.00 15.18 164 GLN B C 1
ATOM 2777 O O . GLN B 1 164 ? -8.196 17.554 6.440 1.00 15.32 164 GLN B O 1
ATOM 2783 N N . LEU B 1 165 ? -7.801 17.702 8.663 1.00 15.22 165 LEU B N 1
ATOM 2784 C CA . LEU B 1 165 ? -8.682 16.591 9.056 1.00 15.52 165 LEU B CA 1
ATOM 2785 C C . LEU B 1 165 ? -8.353 15.290 8.311 1.00 15.80 165 LEU B C 1
ATOM 2786 O O . LEU B 1 165 ? -9.250 14.524 7.949 1.00 15.93 165 LEU B O 1
ATOM 2791 N N . TYR B 1 166 ? -7.058 15.049 8.104 1.00 15.94 166 TYR B N 1
ATOM 2792 C CA . TYR B 1 166 ? -6.575 13.947 7.266 1.00 16.31 166 TYR B CA 1
ATOM 2793 C C . TYR B 1 166 ? -7.102 12.577 7.682 1.00 16.73 166 TYR B C 1
ATOM 2794 O O . TYR B 1 166 ? -7.667 11.856 6.860 1.00 16.90 166 TYR B O 1
ATOM 2803 N N . LEU B 1 167 ? -6.914 12.224 8.952 1.00 17.01 167 LEU B N 1
ATOM 2804 C CA . LEU B 1 167 ? -7.314 10.910 9.456 1.00 17.57 167 LEU B CA 1
ATOM 2805 C C . LEU B 1 167 ? -8.823 10.797 9.693 1.00 18.04 167 LEU B C 1
ATOM 2806 O O . LEU B 1 167 ? -9.360 9.693 9.797 1.00 18.31 167 LEU B O 1
ATOM 2811 N N . ASP B 1 168 ? -9.494 11.944 9.773 1.00 18.39 168 ASP B N 1
ATOM 2812 C CA . ASP B 1 168 ? -10.953 11.994 9.816 1.00 18.97 168 ASP B CA 1
ATOM 2813 C C . ASP B 1 168 ? -11.511 11.680 8.427 1.00 19.41 168 ASP B C 1
ATOM 2814 O O . ASP B 1 168 ? -12.486 10.938 8.292 1.00 19.68 168 ASP B O 1
ATOM 2819 N N . LYS B 1 169 ? -10.874 12.245 7.402 1.00 19.61 169 LYS B N 1
ATOM 2820 C CA . LYS B 1 169 ? -11.235 11.999 6.007 1.00 20.08 169 LYS B CA 1
ATOM 2821 C C . LYS B 1 169 ? -10.761 10.624 5.542 1.00 20.48 169 LYS B C 1
ATOM 2822 O O . LYS B 1 169 ? -11.466 9.934 4.803 1.00 20.80 169 LYS B O 1
ATOM 2828 N N . ASN B 1 170 ? -9.564 10.238 5.982 1.00 20.62 170 ASN B N 1
ATOM 2829 C CA . ASN B 1 170 ? -8.948 8.971 5.590 1.00 21.00 170 ASN B CA 1
ATOM 2830 C C . ASN B 1 170 ? -8.601 8.125 6.820 1.00 21.08 170 ASN B C 1
ATOM 2831 O O . ASN B 1 170 ? -7.476 8.194 7.326 1.00 20.93 170 ASN B O 1
ATOM 2836 N N . PRO B 1 171 ? -9.572 7.327 7.310 1.00 21.36 171 PRO B N 1
ATOM 2837 C CA . PRO B 1 171 ? -9.398 6.523 8.526 1.00 21.38 171 PRO B CA 1
ATOM 2838 C C . PRO B 1 171 ? -8.267 5.497 8.429 1.00 21.35 171 PRO B C 1
ATOM 2839 O O . PRO B 1 171 ? -7.639 5.179 9.440 1.00 21.36 171 PRO B O 1
ATOM 2843 N N . GLN B 1 172 ? -8.012 5.000 7.220 1.00 21.33 172 GLN B N 1
ATOM 2844 C CA . GLN B 1 172 ? -6.967 4.002 6.983 1.00 21.21 172 GLN B CA 1
ATOM 2845 C C . GLN B 1 172 ? -5.614 4.631 6.635 1.00 20.74 172 GLN B C 1
ATOM 2846 O O . GLN B 1 172 ? -4.670 3.928 6.259 1.00 20.80 172 GLN B O 1
ATOM 2852 N N . GLY B 1 173 ? -5.525 5.953 6.774 1.00 20.14 173 GLY B N 1
ATOM 2853 C CA . GLY B 1 173 ? -4.284 6.686 6.531 1.00 19.55 173 GLY B CA 1
ATOM 2854 C C . GLY B 1 173 ? -3.217 6.390 7.570 1.00 19.15 173 GLY B C 1
ATOM 2855 O O . GLY B 1 173 ? -3.496 5.762 8.595 1.00 19.12 173 GLY B O 1
ATOM 2856 N N . TYR B 1 174 ? -1.996 6.847 7.300 1.00 18.75 174 TYR B N 1
ATOM 2857 C CA . TYR B 1 174 ? -0.850 6.597 8.175 1.00 18.35 174 TYR B CA 1
ATOM 2858 C C . TYR B 1 174 ? -1.081 7.092 9.599 1.00 17.98 174 TYR B C 1
ATOM 2859 O O . TYR B 1 174 ? -1.474 8.241 9.815 1.00 17.83 174 TYR B O 1
ATOM 2868 N N . ALA B 1 175 ? -0.843 6.203 10.559 1.00 17.76 175 ALA B N 1
ATOM 2869 C CA . ALA B 1 175 ? -0.891 6.545 11.972 1.00 17.38 175 ALA B CA 1
ATOM 2870 C C . ALA B 1 175 ? 0.483 6.323 12.591 1.00 17.15 175 ALA B C 1
ATOM 2871 O O . ALA B 1 175 ? 1.000 5.202 12.591 1.00 17.33 175 ALA B O 1
ATOM 2873 N N . CYS B 1 176 ? 1.077 7.402 13.095 1.00 16.68 176 CYS B N 1
ATOM 2874 C CA . CYS B 1 176 ? 2.370 7.335 13.770 1.00 16.39 176 CYS B CA 1
ATOM 2875 C C . CYS B 1 176 ? 2.232 6.543 15.069 1.00 16.33 176 CYS B C 1
ATOM 2876 O O . CYS B 1 176 ? 1.395 6.878 15.910 1.00 16.32 176 CYS B O 1
ATOM 2879 N N . PRO B 1 177 ? 3.049 5.483 15.230 1.00 16.34 177 PRO B N 1
ATOM 2880 C CA . PRO B 1 177 ? 2.954 4.558 16.366 1.00 16.35 177 PRO B CA 1
ATOM 2881 C C . PRO B 1 177 ? 3.145 5.209 17.737 1.00 16.15 177 PRO B C 1
ATOM 2882 O O . PRO B 1 177 ? 2.667 4.672 18.739 1.00 16.22 177 PRO B O 1
ATOM 2886 N N . THR B 1 178 ? 3.835 6.347 17.774 1.00 15.88 178 THR B N 1
ATOM 2887 C CA . THR B 1 178 ? 4.065 7.078 19.023 1.00 15.70 178 THR B CA 1
ATOM 2888 C C . THR B 1 178 ? 2.895 7.991 19.393 1.00 15.62 178 THR B C 1
ATOM 2889 O O . THR B 1 178 ? 2.802 8.457 20.533 1.00 15.59 178 THR B O 1
ATOM 2893 N N . HIS B 1 179 ? 2.006 8.244 18.434 1.00 15.56 179 HIS B N 1
ATOM 2894 C CA . HIS B 1 179 ? 0.858 9.119 18.666 1.00 15.55 179 HIS B CA 1
ATOM 2895 C C . HIS B 1 179 ? -0.314 8.397 19.334 1.00 15.83 179 HIS B C 1
ATOM 2896 O O . HIS B 1 179 ? -1.188 7.839 18.665 1.00 15.93 179 HIS B O 1
ATOM 2903 N N . TYR B 1 180 ? -0.299 8.414 20.665 1.00 16.02 180 TYR B N 1
ATOM 2904 C CA . TYR B 1 180 ? -1.359 7.850 21.501 1.00 16.34 180 TYR B CA 1
ATOM 2905 C C . TYR B 1 180 ? -1.303 8.507 22.879 1.00 16.44 180 TYR B C 1
ATOM 2906 O O . TYR B 1 180 ? -0.257 9.023 23.278 1.00 16.35 180 TYR B O 1
ATOM 2915 N N . LEU B 1 181 ? -2.421 8.490 23.600 1.00 16.68 181 LEU B N 1
ATOM 2916 C CA . LEU B 1 181 ? -2.480 9.092 24.931 1.00 16.89 181 LEU B CA 1
ATOM 2917 C C . LEU B 1 181 ? -1.862 8.180 25.991 1.00 17.15 181 LEU B C 1
ATOM 2918 O O . LEU B 1 181 ? -2.408 7.121 26.316 1.00 17.32 181 LEU B O 1
ATOM 2923 N N . ARG B 1 182 ? -0.716 8.603 26.518 1.00 17.27 182 ARG B N 1
ATOM 2924 C CA . ARG B 1 182 ? 0.000 7.857 27.550 1.00 17.65 182 ARG B CA 1
ATOM 2925 C C . ARG B 1 182 ? -0.635 8.057 28.923 1.00 18.06 182 ARG B C 1
ATOM 2926 O O . ARG B 1 182 ? -1.168 9.128 29.220 1.00 18.03 182 ARG B O 1
ATOM 2934 N N . GLU B 1 183 ? -0.572 7.019 29.753 1.00 18.61 183 GLU B N 1
ATOM 2935 C CA . GLU B 1 183 ? -1.134 7.062 31.102 1.00 19.17 183 GLU B CA 1
ATOM 2936 C C . GLU B 1 183 ? -0.247 7.849 32.065 1.00 19.19 183 GLU B C 1
ATOM 2937 O O . GLU B 1 183 ? 0.966 7.947 31.873 1.00 19.16 183 GLU B O 1
#

Secondary structure (DSSP, 8-state):
----S-SSS---TTT-EEEEEEESSHHHHHHHHHHHHTTTSSEEEEEEES--GGG-SBTTB--HHHHTTS-S--EEEEEEEE-TTTS-HHHHHHHHTTSS-TTSSSEETTEESGGG-EEEEESSHHHHHHHHHHHHHHGGGGTT----EEEE---EEEPPGGGTTHHHH-TTS---TT-S---/--S-SSS---TTT-EEEEEEES-HHHHHHHHHHHHTTT-SEEEEEEES--GGG-SBTTB--HHHHTTS-S-PEEEEEEEE-TTTS-HHHHHHHHTTSS-TTSTTEETTEESGGG-EEEEESSHHHHHHHHHHHHHHTGGGTT----EEEE---EEEPPGGGTTHHHH-TTS---TT-S---